Protein AF-0000000083605091 (afdb_homodimer)

Sequence (220 aa):
MLATNDVDSDIIQRFERIRNHKNIQGIILVNEEGNPVRSSLDTSTSLHYSRHANELKAISQDIVRDLNPDDELTVLRLRTEHNEIMMLPNKEQMVVCIQACEKNMETEELMLATNDVDSDIIQRFERIRNHKNIQGIILVNEEGNPVRSSLDTSTSLHYSRHANELKAISQDIVRDLNPDDELTVLRLRTEHNEIMMLPNKEQMVVCIQACEKNMETEEL

Structure (mmCIF, N/CA/C/O backbone):
data_AF-0000000083605091-model_v1
#
loop_
_entity.id
_entity.type
_entity.pdbx_description
1 polymer 'Robl_LC7 domain-containing protein'
#
loop_
_atom_site.group_PDB
_atom_site.id
_atom_site.type_symbol
_atom_site.label_atom_id
_atom_site.label_alt_id
_atom_site.label_comp_id
_atom_site.label_asym_id
_atom_site.label_entity_id
_atom_site.label_seq_id
_atom_site.pdbx_PDB_ins_code
_atom_site.Cartn_x
_atom_site.Cartn_y
_atom_site.Cartn_z
_atom_site.occupancy
_atom_site.B_iso_or_equiv
_atom_site.auth_seq_id
_atom_site.auth_comp_id
_atom_site.auth_asym_id
_atom_site.auth_atom_id
_atom_site.pdbx_PDB_model_num
ATOM 1 N N . MET A 1 1 ? -4.852 -37.875 -5.734 1 31.77 1 MET A N 1
ATOM 2 C CA . MET A 1 1 ? -4.391 -37.469 -7.059 1 31.77 1 MET A CA 1
ATOM 3 C C . MET A 1 1 ? -4.902 -36.062 -7.398 1 31.77 1 MET A C 1
ATOM 5 O O . MET A 1 1 ? -4.605 -35.531 -8.477 1 31.77 1 MET A O 1
ATOM 9 N N . LEU A 1 2 ? -6.102 -35.656 -6.852 1 37.81 2 LEU A N 1
ATOM 10 C CA . LEU A 1 2 ? -7.008 -34.531 -6.961 1 37.81 2 LEU A CA 1
ATOM 11 C C . LEU A 1 2 ? -6.332 -33.25 -6.488 1 37.81 2 LEU A C 1
ATOM 13 O O . LEU A 1 2 ? -6.926 -32.156 -6.547 1 37.81 2 LEU A O 1
ATOM 17 N N . ALA A 1 3 ? -5.602 -33.312 -5.418 1 42.41 3 ALA A N 1
ATOM 18 C CA . ALA A 1 3 ? -5.078 -32.125 -4.703 1 42.41 3 ALA A CA 1
ATOM 19 C C . ALA A 1 3 ? -4.406 -31.156 -5.668 1 42.41 3 ALA A C 1
ATOM 21 O O . ALA A 1 3 ? -3.574 -30.344 -5.258 1 42.41 3 ALA A O 1
ATOM 22 N N . THR A 1 4 ? -4.219 -31.438 -6.938 1 41.88 4 THR A N 1
ATOM 23 C CA . THR A 1 4 ? -3.572 -30.703 -8.016 1 41.88 4 THR A CA 1
ATOM 24 C C . THR A 1 4 ? -3.92 -29.219 -7.938 1 41.88 4 THR A C 1
ATOM 26 O O . THR A 1 4 ? -5.02 -28.844 -7.516 1 41.88 4 THR A O 1
ATOM 29 N N . ASN A 1 5 ? -2.934 -28.25 -7.949 1 45.66 5 ASN A N 1
ATOM 30 C CA . ASN A 1 5 ? -2.324 -26.938 -8.062 1 45.66 5 ASN A CA 1
ATOM 31 C C . ASN A 1 5 ? -3.057 -26.062 -9.086 1 45.66 5 ASN A C 1
ATOM 33 O O . ASN A 1 5 ? -2.527 -25.797 -10.164 1 45.66 5 ASN A O 1
ATOM 37 N N . ASP A 1 6 ? -4.027 -26.453 -9.688 1 51.88 6 ASP A N 1
ATOM 38 C CA . ASP A 1 6 ? -4.484 -25.766 -10.891 1 51.88 6 ASP A CA 1
ATOM 39 C C . ASP A 1 6 ? -4.832 -24.297 -10.578 1 51.88 6 ASP A C 1
ATOM 41 O O . ASP A 1 6 ? -5.781 -24.031 -9.844 1 51.88 6 ASP A O 1
ATOM 45 N N . VAL A 1 7 ? -3.77 -23.578 -10.312 1 63.06 7 VAL A N 1
ATOM 46 C CA . VAL A 1 7 ? -4.035 -22.141 -10.336 1 63.06 7 VAL A CA 1
ATOM 47 C C . VAL A 1 7 ? -5.082 -21.828 -11.406 1 63.06 7 VAL A C 1
ATOM 49 O O . VAL A 1 7 ? -5.012 -22.344 -12.523 1 63.06 7 VAL A O 1
ATOM 52 N N . ASP A 1 8 ? -6.262 -21.531 -10.906 1 68.31 8 ASP A N 1
ATOM 53 C CA . ASP A 1 8 ? -7.32 -21.141 -11.828 1 68.31 8 ASP A CA 1
ATOM 54 C C . ASP A 1 8 ? -6.746 -20.406 -13.031 1 68.31 8 ASP A C 1
ATOM 56 O O . ASP A 1 8 ? -5.828 -19.594 -12.891 1 68.31 8 ASP A O 1
ATOM 60 N N . SER A 1 9 ? -7.055 -20.969 -14.211 1 72.12 9 SER A N 1
ATOM 61 C CA . SER A 1 9 ? -6.633 -20.406 -15.484 1 72.12 9 SER A CA 1
ATOM 62 C C . SER A 1 9 ? -6.73 -18.891 -15.484 1 72.12 9 SER A C 1
ATOM 64 O O . SER A 1 9 ? -5.859 -18.203 -16.031 1 72.12 9 SER A O 1
ATOM 66 N N . ASP A 1 10 ? -7.789 -18.484 -14.852 1 75.56 10 ASP A N 1
ATOM 67 C CA . ASP A 1 10 ? -7.98 -17.031 -14.844 1 75.56 10 ASP A CA 1
ATOM 68 C C . ASP A 1 10 ? -6.871 -16.344 -14.055 1 75.56 10 ASP A C 1
ATOM 70 O O . ASP A 1 10 ? -6.398 -15.273 -14.453 1 75.56 10 ASP A O 1
ATOM 74 N N . ILE A 1 11 ? -6.473 -17.016 -13.094 1 75 11 ILE A N 1
ATOM 75 C CA . ILE A 1 11 ? -5.434 -16.438 -12.25 1 75 11 ILE A CA 1
ATOM 76 C C . ILE A 1 11 ? -4.098 -16.453 -12.984 1 75 11 ILE A C 1
ATOM 78 O O . ILE A 1 11 ? -3.334 -15.484 -12.93 1 75 11 ILE A O 1
ATOM 82 N N . ILE A 1 12 ? -3.938 -17.516 -13.68 1 74.75 12 ILE A N 1
ATOM 83 C CA . ILE A 1 12 ? -2.695 -17.656 -14.438 1 74.75 12 ILE A CA 1
ATOM 84 C C . ILE A 1 12 ? -2.635 -16.578 -15.523 1 74.75 12 ILE A C 1
ATOM 86 O O . ILE A 1 12 ? -1.582 -15.984 -15.758 1 74.75 12 ILE A O 1
ATOM 90 N N . GLN A 1 13 ? -3.76 -16.422 -16.109 1 77.44 13 GLN A N 1
ATOM 91 C CA . GLN A 1 13 ? -3.801 -15.406 -17.156 1 77.44 13 GLN A CA 1
ATOM 92 C C . GLN A 1 13 ? -3.463 -14.031 -16.594 1 77.44 13 GLN A C 1
ATOM 94 O O . GLN A 1 13 ? -2.686 -13.281 -17.188 1 77.44 13 GLN A O 1
ATOM 99 N N . ARG A 1 14 ? -4.066 -13.734 -15.406 1 76.69 14 ARG A N 1
ATOM 100 C CA . ARG A 1 14 ? -3.764 -12.453 -14.773 1 76.69 14 ARG A CA 1
ATOM 101 C C . ARG A 1 14 ? -2.293 -12.367 -14.383 1 76.69 14 ARG A C 1
ATOM 103 O O . ARG A 1 14 ? -1.628 -11.367 -14.664 1 76.69 14 ARG A O 1
ATOM 110 N N . PHE A 1 15 ? -1.897 -13.383 -13.992 1 80.5 15 PHE A N 1
ATOM 111 C CA . PHE A 1 15 ? -0.505 -13.5 -13.578 1 80.5 15 PHE A CA 1
ATOM 112 C C . PHE A 1 15 ? 0.433 -13.258 -14.758 1 80.5 15 PHE A C 1
ATOM 114 O O . PHE A 1 15 ? 1.382 -12.477 -14.648 1 80.5 15 PHE A O 1
ATOM 121 N N . GLU A 1 16 ? 0.077 -13.797 -15.82 1 79.69 16 GLU A N 1
ATOM 122 C CA . GLU A 1 16 ? 0.923 -13.672 -17 1 79.69 16 GLU A CA 1
ATOM 123 C C . GLU A 1 16 ? 0.869 -12.258 -17.578 1 79.69 16 GLU A C 1
ATOM 125 O O . GLU A 1 16 ? 1.871 -11.75 -18.078 1 79.69 16 GLU A O 1
ATOM 130 N N . ARG A 1 17 ? -0.284 -11.812 -17.469 1 80.94 17 ARG A N 1
ATOM 131 C CA . ARG A 1 17 ? -0.446 -10.453 -17.969 1 80.94 17 ARG A CA 1
ATOM 132 C C . ARG A 1 17 ? 0.414 -9.477 -17.172 1 80.94 17 ARG A C 1
ATOM 134 O O . ARG A 1 17 ? 1.101 -8.633 -17.75 1 80.94 17 ARG A O 1
ATOM 141 N N . ILE A 1 18 ? 0.407 -9.648 -15.922 1 81.19 18 ILE A N 1
ATOM 142 C CA . ILE A 1 18 ? 1.161 -8.75 -15.055 1 81.19 18 ILE A CA 1
ATOM 143 C C . ILE A 1 18 ? 2.658 -8.992 -15.234 1 81.19 18 ILE A C 1
ATOM 145 O O . ILE A 1 18 ? 3.443 -8.039 -15.297 1 81.19 18 ILE A O 1
ATOM 149 N N . ARG A 1 19 ? 2.918 -10.133 -15.305 1 82.06 19 ARG A N 1
ATOM 150 C CA . ARG A 1 19 ? 4.316 -10.531 -15.43 1 82.06 19 ARG A CA 1
ATOM 151 C C . ARG A 1 19 ? 4.957 -9.898 -16.656 1 82.06 19 ARG A C 1
ATOM 153 O O . ARG A 1 19 ? 6.152 -9.594 -16.656 1 82.06 19 ARG A O 1
ATOM 160 N N . ASN A 1 20 ? 4.219 -9.711 -17.672 1 82.25 20 ASN A N 1
ATOM 161 C CA . ASN A 1 20 ? 4.742 -9.227 -18.953 1 82.25 20 ASN A CA 1
ATOM 162 C C . ASN A 1 20 ? 4.859 -7.711 -18.969 1 82.25 20 ASN A C 1
ATOM 164 O O . ASN A 1 20 ? 5.383 -7.133 -19.922 1 82.25 20 ASN A O 1
ATOM 168 N N . HIS A 1 21 ? 4.5 -7.191 -17.859 1 78.94 21 HIS A N 1
ATOM 169 C CA . HIS A 1 21 ? 4.645 -5.742 -17.781 1 78.94 21 HIS A CA 1
ATOM 170 C C . HIS A 1 21 ? 6.113 -5.34 -17.656 1 78.94 21 HIS A C 1
ATOM 172 O O . HIS A 1 21 ? 6.891 -6.02 -16.969 1 78.94 21 HIS A O 1
ATOM 178 N N . LYS A 1 22 ? 6.562 -4.305 -18.375 1 78.38 22 LYS A N 1
ATOM 179 C CA . LYS A 1 22 ? 7.957 -3.9 -18.547 1 78.38 22 LYS A CA 1
ATOM 180 C C . LYS A 1 22 ? 8.617 -3.602 -17.203 1 78.38 22 LYS A C 1
ATOM 182 O O . LYS A 1 22 ? 9.82 -3.795 -17.047 1 78.38 22 LYS A O 1
ATOM 187 N N . ASN A 1 23 ? 7.914 -3.238 -16.203 1 83.62 23 ASN A N 1
ATOM 188 C CA . ASN A 1 23 ? 8.531 -2.793 -14.953 1 83.62 23 ASN A CA 1
ATOM 189 C C . ASN A 1 23 ? 8.516 -3.893 -13.898 1 83.62 23 ASN A C 1
ATOM 191 O O . ASN A 1 23 ? 8.914 -3.664 -12.75 1 83.62 23 ASN A O 1
ATOM 195 N N . ILE A 1 24 ? 8.219 -5.109 -14.336 1 89.81 24 ILE A N 1
ATOM 196 C CA . ILE A 1 24 ? 8.086 -6.184 -13.359 1 89.81 24 ILE A CA 1
ATOM 197 C C . ILE A 1 24 ? 9.43 -6.875 -13.156 1 89.81 24 ILE A C 1
ATOM 199 O O . ILE A 1 24 ? 10.047 -7.336 -14.117 1 89.81 24 ILE A O 1
ATOM 203 N N . GLN A 1 25 ? 9.898 -6.992 -11.969 1 92.31 25 GLN A N 1
ATOM 204 C CA . GLN A 1 25 ? 11.133 -7.668 -11.602 1 92.31 25 GLN A CA 1
ATOM 205 C C . GLN A 1 25 ? 10.859 -9.078 -11.094 1 92.31 25 GLN A C 1
ATOM 207 O O . GLN A 1 25 ? 11.742 -9.945 -11.133 1 92.31 25 GLN A O 1
ATOM 212 N N . GLY A 1 26 ? 9.727 -9.289 -10.57 1 93.88 26 GLY A N 1
ATOM 213 C CA . GLY A 1 26 ? 9.32 -10.578 -10.031 1 93.88 26 GLY A CA 1
ATOM 214 C C . GLY A 1 26 ? 7.836 -10.664 -9.727 1 93.88 26 GLY A C 1
ATOM 215 O O . GLY A 1 26 ? 7.191 -9.641 -9.469 1 93.88 26 GLY A O 1
ATOM 216 N N . ILE A 1 27 ? 7.391 -11.859 -9.805 1 94.88 27 ILE A N 1
ATOM 217 C CA . ILE A 1 27 ? 5.977 -12.07 -9.516 1 94.88 27 ILE A CA 1
ATOM 218 C C . ILE A 1 27 ? 5.785 -13.391 -8.781 1 94.88 27 ILE A C 1
ATOM 220 O O . ILE A 1 27 ? 6.453 -14.383 -9.094 1 94.88 27 ILE A O 1
ATOM 224 N N . ILE A 1 28 ? 4.863 -13.391 -7.824 1 95.19 28 ILE A N 1
ATOM 225 C CA . ILE A 1 28 ? 4.582 -14.57 -7.016 1 95.19 28 ILE A CA 1
ATOM 226 C C . ILE A 1 28 ? 3.072 -14.766 -6.891 1 95.19 28 ILE A C 1
ATOM 228 O O . ILE A 1 28 ? 2.342 -13.812 -6.605 1 95.19 28 ILE A O 1
ATOM 232 N N . LEU A 1 29 ? 2.68 -15.938 -7.176 1 93.88 29 LEU A N 1
ATOM 233 C CA . LEU A 1 29 ? 1.312 -16.328 -6.848 1 93.88 29 LEU A CA 1
ATOM 234 C C . LEU A 1 29 ? 1.258 -17.047 -5.508 1 93.88 29 LEU A C 1
ATOM 236 O O . LEU A 1 29 ? 1.897 -18.094 -5.328 1 93.88 29 LEU A O 1
ATOM 240 N N . VAL A 1 30 ? 0.463 -16.516 -4.645 1 93.75 30 VAL A N 1
ATOM 241 C CA . VAL A 1 30 ? 0.39 -17.047 -3.287 1 93.75 30 VAL A CA 1
ATOM 242 C C . VAL A 1 30 ? -1 -17.625 -3.035 1 93.75 30 VAL A C 1
ATOM 244 O O . VAL A 1 30 ? -2.012 -16.969 -3.311 1 93.75 30 VAL A O 1
ATOM 247 N N . ASN A 1 31 ? -1.031 -18.812 -2.477 1 91.5 31 ASN A N 1
ATOM 248 C CA . ASN A 1 31 ? -2.32 -19.438 -2.227 1 91.5 31 ASN A CA 1
ATOM 249 C C . ASN A 1 31 ? -2.938 -18.969 -0.916 1 91.5 31 ASN A C 1
ATOM 251 O O . ASN A 1 31 ? -2.381 -18.094 -0.246 1 91.5 31 ASN A O 1
ATOM 255 N N . GLU A 1 32 ? -4.082 -19.5 -0.604 1 88.38 32 GLU A N 1
ATOM 256 C CA . GLU A 1 32 ? -4.84 -19.062 0.563 1 88.38 32 GLU A CA 1
ATOM 257 C C . GLU A 1 32 ? -4.074 -19.328 1.854 1 88.38 32 GLU A C 1
ATOM 259 O O . GLU A 1 32 ? -4.234 -18.594 2.84 1 88.38 32 GLU A O 1
ATOM 264 N N . GLU A 1 33 ? -3.234 -20.281 1.833 1 89.94 33 GLU A N 1
ATOM 265 C CA . GLU A 1 33 ? -2.463 -20.656 3.018 1 89.94 33 GLU A CA 1
ATOM 266 C C . GLU A 1 33 ? -1.238 -19.75 3.174 1 89.94 33 GLU A C 1
ATOM 268 O O . GLU A 1 33 ? -0.566 -19.781 4.207 1 89.94 33 GLU A O 1
ATOM 273 N N . GLY A 1 34 ? -0.968 -18.969 2.184 1 89.94 34 GLY A N 1
ATOM 274 C CA . GLY A 1 34 ? 0.161 -18.062 2.262 1 89.94 34 GLY A CA 1
ATOM 275 C C . GLY A 1 34 ? 1.431 -18.625 1.655 1 89.94 34 GLY A C 1
ATOM 276 O O . GLY A 1 34 ? 2.518 -18.078 1.86 1 89.94 34 GLY A O 1
ATOM 277 N N . ASN A 1 35 ? 1.269 -19.656 0.88 1 93.94 35 ASN A N 1
ATOM 278 C CA . ASN A 1 35 ? 2.428 -20.281 0.26 1 93.94 35 ASN A CA 1
ATOM 279 C C . ASN A 1 35 ? 2.529 -19.938 -1.223 1 93.94 35 ASN A C 1
ATOM 281 O O . ASN A 1 35 ? 1.519 -19.891 -1.926 1 93.94 35 ASN A O 1
ATOM 285 N N . PRO A 1 36 ? 3.805 -19.719 -1.659 1 94.56 36 PRO A N 1
ATOM 286 C CA . PRO A 1 36 ? 3.957 -19.5 -3.1 1 94.56 36 PRO A CA 1
ATOM 287 C C . PRO A 1 36 ? 3.602 -20.734 -3.922 1 94.56 36 PRO A C 1
ATOM 289 O O . PRO A 1 36 ? 4.055 -21.844 -3.611 1 94.56 36 PRO A O 1
ATOM 292 N N . VAL A 1 37 ? 2.832 -20.562 -4.895 1 91.56 37 VAL A N 1
ATOM 293 C CA . VAL A 1 37 ? 2.422 -21.641 -5.785 1 91.56 37 VAL A CA 1
ATOM 294 C C . VAL A 1 37 ? 3.141 -21.5 -7.125 1 91.56 37 VAL A C 1
ATOM 296 O O . VAL A 1 37 ? 3.482 -22.516 -7.758 1 91.56 37 VAL A O 1
ATOM 299 N N . ARG A 1 38 ? 3.303 -20.328 -7.582 1 91.25 38 ARG A N 1
ATOM 300 C CA . ARG A 1 38 ? 4.023 -19.969 -8.797 1 91.25 38 ARG A CA 1
ATOM 301 C C . ARG A 1 38 ? 4.84 -18.703 -8.594 1 91.25 38 ARG A C 1
ATOM 303 O O . ARG A 1 38 ? 4.379 -17.75 -7.961 1 91.25 38 ARG A O 1
ATOM 310 N N . SER A 1 39 ? 6.066 -18.766 -9.117 1 92.94 39 SER A N 1
ATOM 311 C CA . SER A 1 39 ? 6.938 -17.609 -8.891 1 92.94 39 SER A CA 1
ATOM 312 C C . SER A 1 39 ? 8.008 -17.5 -9.969 1 92.94 39 SER A C 1
ATOM 314 O O . SER A 1 39 ? 8.461 -18.516 -10.5 1 92.94 39 SER A O 1
ATOM 316 N N . SER A 1 40 ? 8.32 -16.297 -10.344 1 93.25 40 SER A N 1
ATOM 317 C CA . SER A 1 40 ? 9.453 -16.062 -11.234 1 93.25 40 SER A CA 1
ATOM 318 C C . SER A 1 40 ? 10.75 -15.93 -10.445 1 93.25 40 SER A C 1
ATOM 320 O O . SER A 1 40 ? 11.82 -15.727 -11.031 1 93.25 40 SER A O 1
ATOM 322 N N . LEU A 1 41 ? 10.664 -15.977 -9.148 1 93.69 41 LEU A N 1
ATOM 323 C CA . LEU A 1 41 ? 11.812 -15.836 -8.266 1 93.69 41 LEU A CA 1
ATOM 324 C C . LEU A 1 41 ? 12.211 -17.172 -7.656 1 93.69 41 LEU A C 1
ATOM 326 O O . LEU A 1 41 ? 11.5 -18.172 -7.828 1 93.69 41 LEU A O 1
ATOM 330 N N . ASP A 1 42 ? 13.328 -17.203 -7.004 1 95.25 42 ASP A N 1
ATOM 331 C CA . ASP A 1 42 ? 13.75 -18.438 -6.348 1 95.25 42 ASP A CA 1
ATOM 332 C C . ASP A 1 42 ? 12.875 -18.734 -5.129 1 95.25 42 ASP A C 1
ATOM 334 O O . ASP A 1 42 ? 12.195 -17.844 -4.617 1 95.25 42 ASP A O 1
ATOM 338 N N . THR A 1 43 ? 13 -19.953 -4.656 1 95.12 43 THR A N 1
ATOM 339 C CA . THR A 1 43 ? 12.117 -20.453 -3.611 1 95.12 43 THR A CA 1
ATOM 340 C C . THR A 1 43 ? 12.289 -19.656 -2.324 1 95.12 43 THR A C 1
ATOM 342 O O . THR A 1 43 ? 11.305 -19.266 -1.694 1 95.12 43 THR A O 1
ATOM 345 N N . SER A 1 44 ? 13.5 -19.391 -1.938 1 95.38 44 SER A N 1
ATOM 346 C CA . SER A 1 44 ? 13.758 -18.688 -0.69 1 95.38 44 SER A CA 1
ATOM 347 C C . SER A 1 44 ? 13.203 -17.266 -0.735 1 95.38 44 SER A C 1
ATOM 349 O O . SER A 1 44 ? 12.531 -16.828 0.2 1 95.38 44 SER A O 1
ATOM 351 N N . THR A 1 45 ? 13.461 -16.578 -1.82 1 94.06 45 THR A N 1
ATOM 352 C CA . THR A 1 45 ? 12.977 -15.211 -2.004 1 94.06 45 THR A CA 1
ATOM 353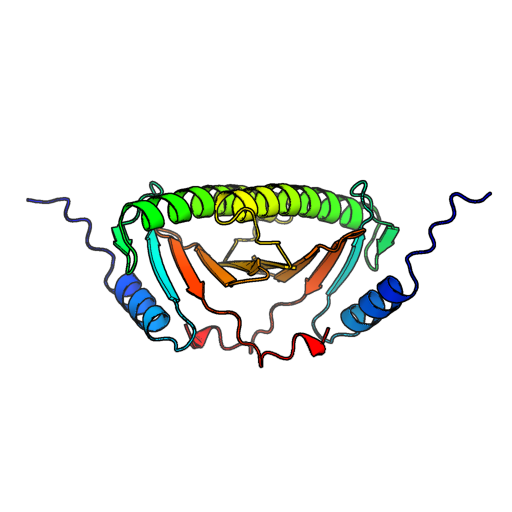 C C . THR A 1 45 ? 11.453 -15.18 -2.066 1 94.06 45 THR A C 1
ATOM 355 O O . THR A 1 45 ? 10.812 -14.312 -1.462 1 94.06 45 THR A O 1
ATOM 358 N N . SER A 1 46 ? 10.883 -16.156 -2.73 1 96.19 46 SER A N 1
ATOM 359 C CA . SER A 1 46 ? 9.43 -16.25 -2.846 1 96.19 46 SER A CA 1
ATOM 360 C C . SER A 1 46 ? 8.781 -16.453 -1.48 1 96.19 46 SER A C 1
ATOM 362 O O . SER A 1 46 ? 7.75 -15.844 -1.185 1 96.19 46 SER A O 1
ATOM 364 N N . LEU A 1 47 ? 9.414 -17.297 -0.704 1 95.38 47 LEU A N 1
ATOM 365 C CA . LEU A 1 47 ? 8.898 -17.562 0.632 1 95.38 47 LEU A CA 1
ATOM 366 C C . LEU A 1 47 ? 8.969 -16.312 1.509 1 95.38 47 LEU A C 1
ATOM 368 O O . LEU A 1 47 ? 8.039 -16.031 2.26 1 95.38 47 LEU A O 1
ATOM 372 N N . HIS A 1 48 ? 10.031 -15.617 1.379 1 94.38 48 HIS A N 1
ATOM 373 C CA . HIS A 1 48 ? 10.227 -14.406 2.162 1 94.38 48 HIS A CA 1
ATOM 374 C C . HIS A 1 48 ? 9.172 -13.352 1.815 1 94.38 48 HIS A C 1
ATOM 376 O O . HIS A 1 48 ? 8.508 -12.82 2.703 1 94.38 48 HIS A O 1
ATOM 382 N N . TYR A 1 49 ? 9.008 -13.094 0.58 1 95.12 49 TYR A N 1
ATOM 383 C CA . TYR A 1 49 ? 8.039 -12.094 0.144 1 95.12 49 TYR A CA 1
ATOM 384 C C . TYR A 1 49 ? 6.621 -12.531 0.485 1 95.12 49 TYR A C 1
ATOM 386 O O . TYR A 1 49 ? 5.801 -11.719 0.915 1 95.12 49 TYR A O 1
ATOM 394 N N . SER A 1 50 ? 6.324 -13.766 0.294 1 96.12 50 SER A N 1
ATOM 395 C CA . SER A 1 50 ? 4.973 -14.25 0.543 1 96.12 50 SER A CA 1
ATOM 396 C C . SER A 1 50 ? 4.598 -14.102 2.014 1 96.12 50 SER A C 1
ATOM 398 O O . SER A 1 50 ? 3.469 -13.719 2.338 1 96.12 50 SER A O 1
ATOM 400 N N . ARG A 1 51 ? 5.484 -14.398 2.842 1 94.81 51 ARG A N 1
ATOM 401 C CA . ARG A 1 51 ? 5.238 -14.281 4.273 1 94.81 51 ARG A CA 1
ATOM 402 C C . ARG A 1 51 ? 4.906 -12.844 4.66 1 94.81 51 ARG A C 1
ATOM 404 O O . ARG A 1 51 ? 3.916 -12.594 5.344 1 94.81 51 ARG A O 1
ATOM 411 N N . HIS A 1 52 ? 5.77 -11.984 4.219 1 94.56 52 HIS A N 1
ATOM 412 C CA . HIS A 1 52 ? 5.578 -10.578 4.531 1 94.56 52 HIS A CA 1
ATOM 413 C C . HIS A 1 52 ? 4.309 -10.031 3.887 1 94.56 52 HIS A C 1
ATOM 415 O O . HIS A 1 52 ? 3.58 -9.25 4.504 1 94.56 52 HIS A O 1
ATOM 421 N N . ALA A 1 53 ? 4.055 -10.445 2.668 1 95.06 53 ALA A N 1
ATOM 422 C CA . ALA A 1 53 ? 2.848 -10.023 1.966 1 95.06 53 ALA A CA 1
ATOM 423 C C . ALA A 1 53 ? 1.593 -10.492 2.695 1 95.06 53 ALA A C 1
ATOM 425 O O . ALA A 1 53 ? 0.61 -9.758 2.799 1 95.06 53 ALA A O 1
ATOM 426 N N . ASN A 1 54 ? 1.667 -11.688 3.129 1 94.06 54 ASN A N 1
ATOM 427 C CA . ASN A 1 54 ? 0.532 -12.242 3.865 1 94.06 54 ASN A CA 1
ATOM 428 C C . ASN A 1 54 ? 0.263 -11.453 5.145 1 94.06 54 ASN A C 1
ATOM 430 O O . ASN A 1 54 ? -0.893 -11.211 5.5 1 94.06 54 ASN A O 1
ATOM 434 N N . GLU A 1 55 ? 1.284 -11.172 5.828 1 94 55 GLU A N 1
ATOM 435 C CA . GLU A 1 55 ? 1.146 -10.375 7.043 1 94 55 GLU A CA 1
ATOM 436 C C . GLU A 1 55 ? 0.537 -9.008 6.738 1 94 55 GLU A C 1
ATOM 438 O O . GLU A 1 55 ? -0.409 -8.578 7.406 1 94 55 GLU A O 1
ATOM 443 N N . LEU A 1 56 ? 0.994 -8.328 5.758 1 94.31 56 LEU A N 1
ATOM 444 C CA . LEU A 1 56 ? 0.502 -7.012 5.371 1 94.31 56 LEU A CA 1
ATOM 445 C C . LEU A 1 56 ? -0.955 -7.082 4.93 1 94.31 56 LEU A C 1
ATOM 447 O O . LEU A 1 56 ? -1.758 -6.215 5.277 1 94.31 56 LEU A O 1
ATOM 451 N N . LYS A 1 57 ? -1.189 -8.062 4.152 1 94.56 57 LYS A N 1
ATOM 452 C CA . LYS A 1 57 ? -2.559 -8.258 3.686 1 94.56 57 LYS A CA 1
ATOM 453 C C . LYS A 1 57 ? -3.525 -8.391 4.859 1 94.56 57 LYS A C 1
ATOM 455 O O . LYS A 1 57 ? -4.578 -7.746 4.875 1 94.56 57 LYS A O 1
ATOM 460 N N . ALA A 1 58 ? -3.197 -9.242 5.816 1 93.88 58 ALA A N 1
ATOM 461 C CA . ALA A 1 58 ? -4.066 -9.492 6.965 1 93.88 58 ALA A CA 1
ATOM 462 C C . ALA A 1 58 ? -4.34 -8.203 7.73 1 93.88 58 ALA A C 1
ATOM 464 O O . ALA A 1 58 ? -5.492 -7.883 8.039 1 93.88 58 ALA A O 1
ATOM 465 N N . ILE A 1 59 ? -3.363 -7.484 7.996 1 94.75 59 ILE A N 1
ATOM 466 C CA . ILE A 1 59 ? -3.484 -6.254 8.773 1 94.75 59 ILE A CA 1
ATOM 467 C C . ILE A 1 59 ? -4.277 -5.219 7.98 1 94.75 59 ILE A C 1
ATOM 469 O O . ILE A 1 59 ? -5.156 -4.547 8.531 1 94.75 59 ILE A O 1
ATOM 473 N N . SER A 1 60 ? -3.959 -5.031 6.688 1 96.19 60 SER A N 1
ATOM 474 C CA . SER A 1 60 ? -4.656 -4.074 5.84 1 96.19 60 SER A CA 1
ATOM 475 C C . SER A 1 60 ? -6.145 -4.391 5.75 1 96.19 60 SER A C 1
ATOM 477 O O . SER A 1 60 ? -6.98 -3.486 5.809 1 96.19 60 SER A O 1
ATOM 479 N N . GLN A 1 61 ? -6.441 -5.645 5.637 1 94.06 61 GLN A N 1
ATOM 480 C CA . GLN A 1 61 ? -7.844 -6.055 5.586 1 94.06 61 GLN A CA 1
ATOM 481 C C . GLN A 1 61 ? -8.562 -5.723 6.891 1 94.06 61 GLN A C 1
ATOM 483 O O . GLN A 1 61 ? -9.703 -5.258 6.879 1 94.06 61 GLN A O 1
ATOM 488 N N . ASP A 1 62 ? -7.844 -6 7.984 1 95.06 62 ASP A N 1
ATOM 489 C CA . ASP A 1 62 ? -8.414 -5.664 9.281 1 95.06 62 ASP A CA 1
ATOM 490 C C . ASP A 1 62 ? -8.688 -4.168 9.398 1 95.06 62 ASP A C 1
ATOM 492 O O . ASP A 1 62 ? -9.75 -3.756 9.867 1 95.06 62 ASP A O 1
ATOM 496 N N . ILE A 1 63 ? -7.773 -3.383 8.969 1 94.25 63 ILE A N 1
ATOM 497 C CA . ILE A 1 63 ? -7.871 -1.93 9.055 1 94.25 63 ILE A CA 1
ATOM 498 C C . ILE A 1 63 ? -9.016 -1.438 8.172 1 94.25 63 ILE A C 1
ATOM 500 O O . ILE A 1 63 ? -9.828 -0.61 8.602 1 94.25 63 ILE A O 1
ATOM 504 N N . VAL A 1 64 ? -9.125 -1.924 6.945 1 94.62 64 VAL A N 1
ATOM 505 C CA . VAL A 1 64 ? -10.18 -1.526 6.012 1 94.62 64 VAL A CA 1
ATOM 506 C C . VAL A 1 64 ? -11.547 -1.859 6.602 1 94.62 64 VAL A C 1
ATOM 508 O O . VAL A 1 64 ? -12.477 -1.057 6.516 1 94.62 64 VAL A O 1
ATOM 511 N N . ARG A 1 65 ? -11.641 -2.992 7.266 1 94.12 65 ARG A N 1
ATOM 512 C CA . ARG A 1 65 ? -12.891 -3.416 7.875 1 94.12 65 ARG A CA 1
ATOM 513 C C . ARG A 1 65 ? -13.242 -2.543 9.078 1 94.12 65 ARG A C 1
ATOM 515 O O . ARG A 1 65 ? -14.422 -2.273 9.328 1 94.12 65 ARG A O 1
ATOM 522 N N . ASP A 1 66 ? -12.195 -2.203 9.781 1 93.88 66 ASP A N 1
ATOM 523 C CA . ASP A 1 66 ? -12.406 -1.324 10.93 1 93.88 66 ASP A CA 1
ATOM 524 C C . ASP A 1 66 ? -12.906 0.049 10.477 1 93.88 66 ASP A C 1
ATOM 526 O O . ASP A 1 66 ? -13.711 0.679 11.172 1 93.88 66 ASP A O 1
ATOM 530 N N . LEU A 1 67 ? -12.383 0.54 9.352 1 90.88 67 LEU A N 1
ATOM 531 C CA . LEU A 1 67 ? -12.773 1.844 8.828 1 90.88 67 LEU A CA 1
ATOM 532 C C . LEU A 1 67 ? -14.164 1.776 8.195 1 90.88 67 LEU A C 1
ATOM 534 O O . LEU A 1 67 ? -14.961 2.701 8.344 1 90.88 67 LEU A O 1
ATOM 538 N N . ASN A 1 68 ? -14.422 0.722 7.484 1 92.25 68 ASN A N 1
ATOM 539 C CA . ASN A 1 68 ? -15.703 0.465 6.84 1 92.25 68 ASN A CA 1
ATOM 540 C C . ASN A 1 68 ? -15.961 -1.03 6.676 1 92.25 68 ASN A C 1
ATOM 542 O O . ASN A 1 68 ? -15.375 -1.673 5.805 1 92.25 68 ASN A O 1
ATOM 546 N N . PRO A 1 69 ? -16.875 -1.559 7.5 1 93.19 69 PRO A N 1
ATOM 547 C CA . PRO A 1 69 ? -17.125 -3.004 7.512 1 93.19 69 PRO A CA 1
ATOM 548 C C . PRO A 1 69 ? -17.578 -3.533 6.156 1 93.19 69 PRO A C 1
ATOM 550 O O . PRO A 1 69 ? -17.453 -4.727 5.875 1 93.19 69 PRO A O 1
ATOM 553 N N . 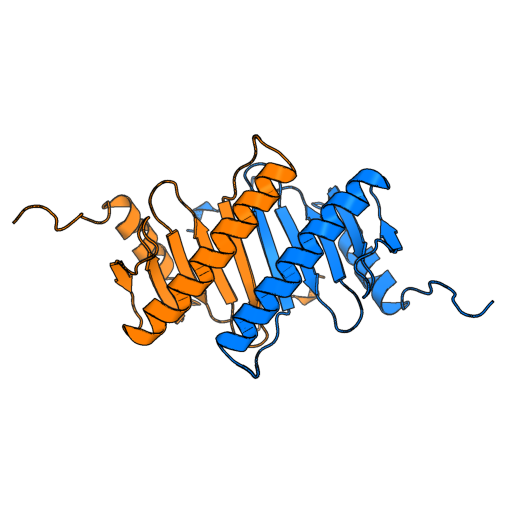ASP A 1 70 ? -18.078 -2.67 5.273 1 94.31 70 ASP A N 1
ATOM 554 C CA . ASP A 1 70 ? -18.578 -3.1 3.973 1 94.31 70 ASP A CA 1
ATOM 555 C C . ASP A 1 70 ? -17.516 -2.928 2.891 1 94.31 70 ASP A C 1
ATOM 557 O O . ASP A 1 70 ? -17.766 -3.166 1.711 1 94.31 70 ASP A O 1
ATOM 561 N N . ASP A 1 71 ? -16.438 -2.482 3.266 1 93.25 71 ASP A N 1
ATOM 562 C CA . ASP A 1 71 ? -15.367 -2.184 2.326 1 93.25 71 ASP A CA 1
ATOM 563 C C . ASP A 1 71 ? -14.383 -3.344 2.232 1 93.25 71 ASP A C 1
ATOM 565 O O . ASP A 1 71 ? -14.281 -4.152 3.156 1 93.25 71 ASP A O 1
ATOM 569 N N . GLU A 1 72 ? -13.742 -3.514 1.074 1 93.75 72 GLU A N 1
ATOM 570 C CA . GLU A 1 72 ? -12.773 -4.586 0.842 1 93.75 72 GLU A CA 1
ATOM 571 C C . GLU A 1 72 ? -11.477 -4.047 0.249 1 93.75 72 GLU A C 1
ATOM 573 O O . GLU A 1 72 ? -11.508 -3.17 -0.619 1 93.75 72 GLU A O 1
ATOM 578 N N . LEU A 1 73 ? -10.422 -4.645 0.718 1 94.5 73 LEU A N 1
ATOM 579 C CA . LEU A 1 73 ? -9.117 -4.309 0.169 1 94.5 73 LEU A CA 1
ATOM 580 C C . LEU A 1 73 ? -8.953 -4.867 -1.24 1 94.5 73 LEU A C 1
ATOM 582 O O . LEU A 1 73 ? -9.188 -6.055 -1.472 1 94.5 73 LEU A O 1
ATOM 586 N N . THR A 1 74 ? -8.547 -4.008 -2.271 1 93.62 74 THR A N 1
ATOM 587 C CA . THR A 1 74 ? -8.398 -4.465 -3.646 1 93.62 74 THR A CA 1
ATOM 588 C C . THR A 1 74 ? -6.926 -4.477 -4.055 1 93.62 74 THR A C 1
ATOM 590 O O . THR A 1 74 ? -6.477 -5.395 -4.746 1 93.62 74 THR A O 1
ATOM 593 N N . VAL A 1 75 ? -6.199 -3.516 -3.617 1 93.25 75 VAL A N 1
ATOM 594 C CA . VAL A 1 75 ? -4.789 -3.418 -3.971 1 93.25 75 VAL A CA 1
ATOM 595 C C . VAL A 1 75 ? -4.008 -2.799 -2.814 1 93.25 75 VAL A C 1
ATOM 597 O O . VAL A 1 75 ? -4.48 -1.858 -2.17 1 93.25 75 VAL A O 1
ATOM 600 N N . LEU A 1 76 ? -2.9 -3.4 -2.516 1 95.19 76 LEU A N 1
ATOM 601 C CA . LEU A 1 76 ? -1.927 -2.836 -1.588 1 95.19 76 LEU A CA 1
ATOM 602 C C . LEU A 1 76 ? -0.586 -2.611 -2.279 1 95.19 76 LEU A C 1
ATOM 604 O O . LEU A 1 76 ? -0.051 -3.52 -2.916 1 95.19 76 LEU A O 1
ATOM 608 N N . ARG A 1 77 ? -0.116 -1.348 -2.197 1 92.88 77 ARG A N 1
ATOM 609 C CA . ARG A 1 77 ? 1.125 -1.017 -2.889 1 92.88 77 ARG A CA 1
ATOM 610 C C . ARG A 1 77 ? 2.098 -0.3 -1.958 1 92.88 77 ARG A C 1
ATOM 612 O O . ARG A 1 77 ? 1.71 0.622 -1.237 1 92.88 77 ARG A O 1
ATOM 619 N N . LEU A 1 78 ? 3.311 -0.823 -1.941 1 95.25 78 LEU A N 1
ATOM 620 C CA . LEU A 1 78 ? 4.398 -0.207 -1.187 1 95.25 78 LEU A CA 1
ATOM 621 C C . LEU A 1 78 ? 5.527 0.223 -2.115 1 95.25 78 LEU A C 1
ATOM 623 O O . LEU A 1 78 ? 6.043 -0.586 -2.891 1 95.25 78 LEU A O 1
ATOM 627 N N . ARG A 1 79 ? 5.855 1.475 -2.047 1 93.62 79 ARG A N 1
ATOM 628 C CA . ARG A 1 79 ? 7.027 1.962 -2.766 1 93.62 79 ARG A CA 1
ATOM 629 C C . ARG A 1 79 ? 8.188 2.236 -1.81 1 93.62 79 ARG A C 1
ATOM 631 O O . ARG A 1 79 ? 7.988 2.826 -0.745 1 93.62 79 ARG A O 1
ATOM 638 N N . THR A 1 80 ? 9.281 1.689 -2.156 1 94.31 80 THR A N 1
ATOM 639 C CA . THR A 1 80 ? 10.5 1.925 -1.389 1 94.31 80 THR A CA 1
ATOM 640 C C . THR A 1 80 ? 11.516 2.711 -2.213 1 94.31 80 THR A C 1
ATOM 642 O O . THR A 1 80 ? 11.234 3.096 -3.35 1 94.31 80 THR A O 1
ATOM 645 N N . GLU A 1 81 ? 12.664 2.998 -1.666 1 92.31 81 GLU A N 1
ATOM 646 C CA . GLU A 1 81 ? 13.719 3.697 -2.391 1 92.31 81 GLU A CA 1
ATOM 647 C C . GLU A 1 81 ? 14.273 2.838 -3.523 1 92.31 81 GLU A C 1
ATOM 649 O O . GLU A 1 81 ? 14.836 3.359 -4.488 1 92.31 81 GLU A O 1
ATOM 654 N N . HIS A 1 82 ? 14 1.562 -3.49 1 92.06 82 HIS A N 1
ATOM 655 C CA . HIS A 1 82 ? 14.625 0.655 -4.449 1 92.06 82 HIS A CA 1
ATOM 656 C C . HIS A 1 82 ? 13.594 0.085 -5.418 1 92.06 82 HIS A C 1
ATOM 658 O O . HIS A 1 82 ? 13.82 0.049 -6.629 1 92.06 82 HIS A O 1
ATOM 664 N N . ASN A 1 83 ? 12.5 -0.334 -4.914 1 93.19 83 ASN A N 1
ATOM 665 C CA . ASN A 1 83 ? 11.484 -0.96 -5.75 1 93.19 83 ASN A CA 1
ATOM 666 C C . ASN A 1 83 ? 10.078 -0.69 -5.219 1 93.19 83 ASN A C 1
ATOM 668 O O . ASN A 1 83 ? 9.906 0.06 -4.254 1 93.19 83 ASN A O 1
ATOM 672 N N . GLU A 1 84 ? 9.188 -1.161 -5.996 1 93.88 84 GLU A N 1
ATOM 673 C CA . GLU A 1 84 ? 7.789 -1.144 -5.594 1 93.88 84 GLU A CA 1
ATOM 674 C C . GLU A 1 84 ? 7.234 -2.559 -5.465 1 93.88 84 GLU A C 1
ATOM 676 O O . GLU A 1 84 ? 7.504 -3.416 -6.305 1 93.88 84 GLU A O 1
ATOM 681 N N . ILE A 1 85 ? 6.48 -2.783 -4.461 1 95.31 85 ILE A N 1
ATOM 682 C CA . ILE A 1 85 ? 5.824 -4.066 -4.246 1 95.31 85 ILE A CA 1
ATOM 683 C C . ILE A 1 85 ? 4.309 -3.891 -4.312 1 95.31 85 ILE A C 1
ATOM 685 O O . ILE A 1 85 ? 3.748 -3.045 -3.611 1 95.31 85 ILE A O 1
ATOM 689 N N . MET A 1 86 ? 3.697 -4.641 -5.145 1 93.25 86 MET A N 1
ATOM 690 C CA . MET A 1 86 ? 2.248 -4.586 -5.312 1 93.25 86 MET A CA 1
ATOM 691 C C . MET A 1 86 ? 1.608 -5.926 -4.957 1 93.25 86 MET A C 1
ATOM 693 O O . MET A 1 86 ? 2.1 -6.98 -5.363 1 93.25 86 MET A O 1
ATOM 697 N N . MET A 1 87 ? 0.575 -5.809 -4.145 1 94.75 87 MET A N 1
ATOM 698 C CA . MET A 1 87 ? -0.183 -6.984 -3.736 1 94.75 87 MET A CA 1
ATOM 699 C C . MET A 1 87 ? -1.647 -6.859 -4.141 1 94.75 87 MET A C 1
ATOM 701 O O . MET A 1 87 ? -2.291 -5.848 -3.846 1 94.75 87 MET A O 1
ATOM 705 N N . LEU A 1 88 ? -2.082 -7.867 -4.754 1 92 88 LEU A N 1
ATOM 706 C CA . LEU A 1 88 ? -3.469 -7.918 -5.203 1 92 88 LEU A CA 1
ATOM 707 C C . LEU A 1 88 ? -4.207 -9.086 -4.562 1 92 88 LEU A C 1
ATOM 709 O O . LEU A 1 88 ? -4.23 -10.188 -5.121 1 92 88 LEU A O 1
ATOM 713 N N . PRO A 1 89 ? -4.762 -8.68 -3.387 1 89.69 89 PRO A N 1
ATOM 714 C CA . PRO A 1 89 ? -5.539 -9.734 -2.742 1 89.69 89 PRO A CA 1
ATOM 715 C C . PRO A 1 89 ? -6.82 -10.078 -3.506 1 89.69 89 PRO A C 1
ATOM 717 O O . PRO A 1 89 ? -7.488 -9.18 -4.027 1 89.69 89 PRO A O 1
ATOM 720 N N . ASN A 1 90 ? -7.031 -11.422 -3.746 1 79.62 90 ASN A N 1
ATOM 721 C CA . ASN A 1 90 ? -8.289 -11.875 -4.332 1 79.62 90 ASN A CA 1
ATOM 722 C C . ASN A 1 90 ? -8.977 -12.922 -3.455 1 79.62 90 ASN A C 1
ATOM 724 O O . ASN A 1 90 ? -8.461 -13.281 -2.396 1 79.62 90 ASN A O 1
ATOM 728 N N . LYS A 1 91 ? -10.141 -13.258 -3.725 1 74.44 91 LYS A N 1
ATOM 729 C CA . LYS A 1 91 ? -10.953 -14.156 -2.91 1 74.44 91 LYS A CA 1
ATOM 730 C C . LYS A 1 91 ? -10.219 -15.461 -2.627 1 74.44 91 LYS A C 1
ATOM 732 O O . LYS A 1 91 ? -10.312 -16 -1.522 1 74.44 91 LYS A O 1
ATOM 737 N N . GLU A 1 92 ? -9.281 -15.859 -3.473 1 75.69 92 GLU A N 1
ATOM 738 C CA . GLU A 1 92 ? -8.695 -17.188 -3.281 1 75.69 92 GLU A CA 1
ATOM 739 C C . GLU A 1 92 ? -7.168 -17.109 -3.262 1 75.69 92 GLU A C 1
ATOM 741 O O . 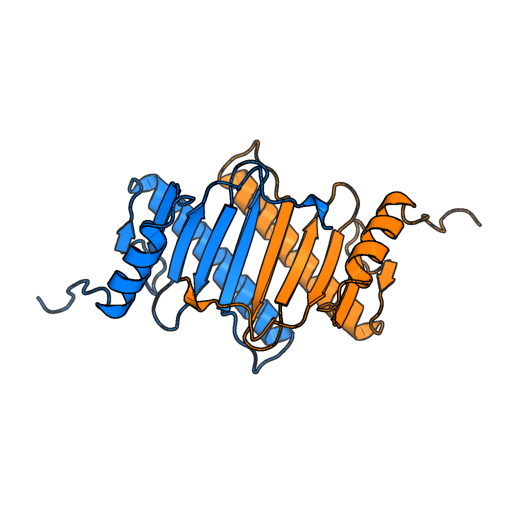GLU A 1 92 ? -6.508 -18 -2.725 1 75.69 92 GLU A O 1
ATOM 746 N N . GLN A 1 93 ? -6.746 -16.125 -3.793 1 86.25 93 GLN A N 1
ATOM 747 C CA . GLN A 1 93 ? -5.297 -16.047 -3.941 1 86.25 93 GLN A CA 1
ATOM 748 C C . GLN A 1 93 ? -4.832 -14.586 -3.971 1 86.25 93 GLN A C 1
ATOM 750 O O . GLN A 1 93 ? -5.648 -13.672 -4.109 1 86.25 93 GLN A O 1
ATOM 755 N N . MET A 1 94 ? -3.494 -14.531 -3.662 1 92.06 94 MET A N 1
ATOM 756 C CA . MET A 1 94 ? -2.871 -13.211 -3.715 1 92.06 94 MET A CA 1
ATOM 757 C C . MET A 1 94 ? -1.714 -13.195 -4.707 1 92.06 94 MET A C 1
ATOM 759 O O . MET A 1 94 ? -0.938 -14.148 -4.777 1 92.06 94 MET A O 1
ATOM 763 N N . VAL A 1 95 ? -1.702 -12.18 -5.516 1 92.12 95 VAL A N 1
ATOM 764 C CA . VAL A 1 95 ? -0.571 -11.969 -6.414 1 92.12 95 VAL A CA 1
ATOM 765 C C . VAL A 1 95 ? 0.352 -10.891 -5.848 1 92.12 95 VAL A C 1
ATOM 767 O O . VAL A 1 95 ? -0.107 -9.82 -5.445 1 92.12 95 VAL A O 1
ATOM 770 N N . VAL A 1 96 ? 1.616 -11.203 -5.789 1 95.69 96 VAL A N 1
ATOM 771 C CA . VAL A 1 96 ? 2.631 -10.258 -5.336 1 95.69 96 VAL A CA 1
ATOM 772 C C . VAL A 1 96 ? 3.557 -9.906 -6.5 1 95.69 96 VAL A C 1
ATOM 774 O O . VAL A 1 96 ? 4.168 -10.789 -7.105 1 95.69 96 VAL A O 1
ATOM 777 N N . CYS A 1 97 ? 3.645 -8.625 -6.719 1 94.88 97 CYS A N 1
ATOM 778 C CA . CYS A 1 97 ? 4.484 -8.148 -7.812 1 94.88 97 CYS A CA 1
ATOM 779 C C . CYS A 1 97 ? 5.57 -7.215 -7.301 1 94.88 97 CYS A C 1
ATOM 781 O O . CYS A 1 97 ? 5.285 -6.277 -6.555 1 94.88 97 CYS A O 1
ATOM 783 N N . ILE A 1 98 ? 6.723 -7.539 -7.668 1 95.31 98 ILE A N 1
ATOM 784 C CA . ILE A 1 98 ? 7.852 -6.648 -7.414 1 95.31 98 ILE A CA 1
ATOM 785 C C . ILE A 1 98 ? 8.227 -5.91 -8.703 1 95.31 98 ILE A C 1
ATOM 787 O O . ILE A 1 98 ? 8.539 -6.539 -9.711 1 95.31 98 ILE A O 1
ATOM 791 N N . GLN A 1 99 ? 8.062 -4.645 -8.648 1 92.94 99 GLN A N 1
ATOM 792 C CA . GLN A 1 99 ? 8.305 -3.854 -9.852 1 92.94 99 GLN A CA 1
ATOM 793 C C . GLN A 1 99 ? 9.359 -2.777 -9.602 1 92.94 99 GLN A C 1
ATOM 795 O O . GLN A 1 99 ? 9.43 -2.215 -8.508 1 92.94 99 GLN A O 1
ATOM 800 N N . ALA A 1 100 ? 10.141 -2.557 -10.617 1 89.69 100 ALA A N 1
ATOM 801 C CA . ALA A 1 100 ? 11.078 -1.442 -10.547 1 89.69 100 ALA A CA 1
ATOM 802 C C . ALA A 1 100 ? 10.352 -0.104 -10.523 1 89.69 100 ALA A C 1
ATOM 804 O O . ALA A 1 100 ? 9.289 0.043 -11.148 1 89.69 100 ALA A O 1
ATOM 805 N N . CYS A 1 101 ? 10.922 0.755 -9.656 1 82.12 101 CYS A N 1
ATOM 806 C CA . CYS A 1 101 ? 10.312 2.082 -9.633 1 82.12 101 CYS A CA 1
ATOM 807 C C . CYS A 1 101 ? 10.609 2.84 -10.922 1 82.12 101 CYS A C 1
ATOM 809 O O . CYS A 1 101 ? 11.719 2.77 -11.445 1 82.12 101 CYS A O 1
ATOM 811 N N . GLU A 1 102 ? 9.578 3.246 -11.602 1 64.94 102 GLU A N 1
ATOM 812 C CA . GLU A 1 102 ? 9.836 4.039 -12.797 1 64.94 102 GLU A CA 1
ATOM 813 C C . GLU A 1 102 ? 10.422 5.402 -12.445 1 64.94 102 GLU A C 1
ATOM 815 O O . GLU A 1 102 ? 9.961 6.062 -11.508 1 64.94 102 GLU A O 1
ATOM 820 N N . LYS A 1 103 ? 11.82 5.609 -12.719 1 59.03 103 LYS A N 1
ATOM 821 C CA . LYS A 1 103 ? 12.453 6.91 -12.539 1 59.03 103 LYS A CA 1
ATOM 822 C C . LYS A 1 103 ? 11.609 8.023 -13.141 1 59.03 103 LYS A C 1
ATOM 824 O O . LYS A 1 103 ? 11.633 9.164 -12.672 1 59.03 103 LYS A O 1
ATOM 829 N N . ASN A 1 104 ? 11.102 7.777 -14.219 1 51.41 104 ASN A N 1
ATOM 830 C CA . ASN A 1 104 ? 10.344 8.828 -14.883 1 51.41 104 ASN A CA 1
ATOM 831 C C . ASN A 1 104 ? 9.016 9.102 -14.18 1 51.41 104 ASN A C 1
ATOM 833 O O . ASN A 1 104 ? 8.18 9.844 -14.688 1 51.41 104 ASN A O 1
ATOM 837 N N . MET A 1 105 ? 8.703 8.25 -13.43 1 46.56 105 MET A N 1
ATOM 838 C CA . MET A 1 105 ? 7.441 8.562 -12.773 1 46.56 105 MET A CA 1
ATOM 839 C C . MET A 1 105 ? 7.547 9.852 -11.977 1 46.56 105 MET A C 1
ATOM 841 O O . MET A 1 105 ? 8.406 9.984 -11.102 1 46.56 105 MET A O 1
ATOM 845 N N . GLU A 1 106 ? 7.266 10.93 -12.445 1 39.41 106 GLU A N 1
ATOM 846 C CA . GLU A 1 106 ? 7.18 12.281 -11.914 1 39.41 106 GLU A CA 1
ATOM 847 C C . GLU A 1 106 ? 6.562 12.289 -10.516 1 39.41 106 GLU A C 1
ATOM 849 O O . GLU A 1 106 ? 5.363 12.055 -10.367 1 39.41 106 GLU A O 1
ATOM 854 N N . THR A 1 107 ? 6.824 11.461 -9.602 1 43.91 107 THR A N 1
ATOM 855 C CA . THR A 1 107 ? 6.52 11.781 -8.211 1 43.91 107 THR A CA 1
ATOM 856 C C . THR A 1 107 ? 6.48 13.289 -8 1 43.91 107 THR A C 1
ATOM 858 O O . THR A 1 107 ? 6.297 13.758 -6.875 1 43.91 107 THR A O 1
ATOM 861 N N . GLU A 1 108 ? 6.988 14.023 -8.867 1 43.28 108 GLU A N 1
ATOM 862 C CA . GLU A 1 108 ? 6.98 15.484 -8.891 1 43.28 108 GLU A CA 1
ATOM 863 C C . GLU A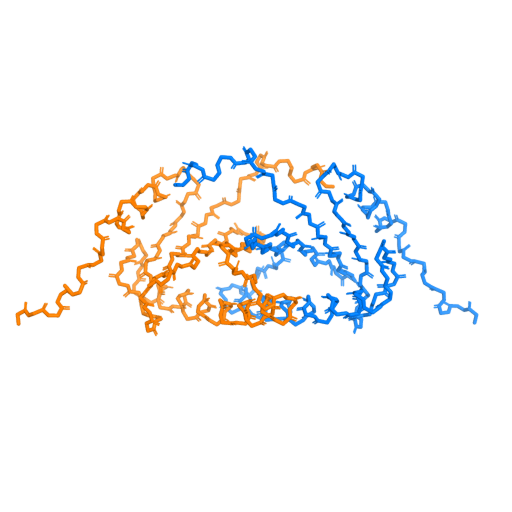 1 108 ? 5.57 16.031 -8.703 1 43.28 108 GLU A C 1
ATOM 865 O O . GLU A 1 108 ? 5.391 17.234 -8.492 1 43.28 108 GLU A O 1
ATOM 870 N N . GLU A 1 109 ? 4.648 15.227 -9.133 1 43.41 109 GLU A N 1
ATOM 871 C CA . GLU A 1 109 ? 3.389 15.953 -9.07 1 43.41 109 GLU A CA 1
ATOM 872 C C . GLU A 1 109 ? 2.881 16.062 -7.637 1 43.41 109 GLU A C 1
ATOM 874 O O . GLU A 1 109 ? 1.854 16.703 -7.379 1 43.41 109 GLU A O 1
ATOM 879 N N . LEU A 1 110 ? 3.445 15.266 -6.645 1 40.81 110 LEU A N 1
ATOM 880 C CA . LEU A 1 110 ? 3.055 15.719 -5.312 1 40.81 110 LEU A CA 1
ATOM 881 C C . LEU A 1 110 ? 3.971 16.828 -4.824 1 40.81 110 LEU A C 1
ATOM 883 O O . LEU A 1 110 ? 5.195 16.719 -4.922 1 40.81 110 LEU A O 1
ATOM 887 N N . MET B 1 1 ? 4.082 29.5 25.656 1 31.78 1 MET B N 1
ATOM 888 C CA . MET B 1 1 ? 3.99 30.266 24.406 1 31.78 1 MET B CA 1
ATOM 889 C C . MET B 1 1 ? 4.555 29.453 23.234 1 31.78 1 MET B C 1
ATOM 891 O O . MET B 1 1 ? 4.469 29.891 22.078 1 31.78 1 MET B O 1
ATOM 895 N N . LEU B 1 2 ? 5.664 28.562 23.531 1 36.47 2 LEU B N 1
ATOM 896 C CA . LEU B 1 2 ? 6.699 27.891 22.75 1 36.47 2 LEU B CA 1
ATOM 897 C C . LEU B 1 2 ? 6.078 26.938 21.734 1 36.47 2 LEU B C 1
ATOM 899 O O . LEU B 1 2 ? 6.5 26.891 20.578 1 36.47 2 LEU B O 1
ATOM 903 N N . ALA B 1 3 ? 5.418 25.781 22.234 1 41.69 3 ALA B N 1
ATOM 904 C CA . ALA B 1 3 ? 5.352 24.453 21.625 1 41.69 3 ALA B CA 1
ATOM 905 C C . ALA B 1 3 ? 4.488 24.453 20.375 1 41.69 3 ALA B C 1
ATOM 907 O O . ALA B 1 3 ? 3.934 23.422 19.984 1 41.69 3 ALA B O 1
ATOM 908 N N . THR B 1 4 ? 3.916 25.484 19.938 1 43.62 4 THR B N 1
ATOM 909 C CA . THR B 1 4 ? 3.133 25.562 18.719 1 43.62 4 THR B CA 1
ATOM 910 C C . THR B 1 4 ? 3.889 24.906 17.562 1 43.62 4 THR B C 1
ATOM 912 O O . THR B 1 4 ? 4.789 25.516 16.984 1 43.62 4 THR B O 1
ATOM 915 N N . ASN B 1 5 ? 4.668 23.812 17.734 1 48.5 5 ASN B N 1
ATOM 916 C CA . ASN B 1 5 ? 5.461 22.953 16.859 1 48.5 5 ASN B CA 1
ATOM 917 C C . ASN B 1 5 ? 5.012 23.078 15.406 1 48.5 5 ASN B C 1
ATOM 919 O O . ASN B 1 5 ? 3.893 22.688 15.062 1 48.5 5 ASN B O 1
ATOM 923 N N . ASP B 1 6 ? 5.289 24.203 14.812 1 53.22 6 ASP B N 1
ATOM 924 C CA . ASP B 1 6 ? 5.094 24.734 13.461 1 53.22 6 ASP B CA 1
ATOM 925 C C . ASP B 1 6 ? 5.359 23.656 12.406 1 53.22 6 ASP B C 1
ATOM 927 O O . ASP B 1 6 ? 6.441 23.062 12.375 1 53.22 6 ASP B O 1
ATOM 931 N N . VAL B 1 7 ? 4.309 22.938 12.141 1 63.47 7 VAL B N 1
ATOM 932 C CA . VAL B 1 7 ? 4.453 22.094 10.953 1 63.47 7 VAL B CA 1
ATOM 933 C C . VAL B 1 7 ? 5.348 22.797 9.938 1 63.47 7 VAL B C 1
ATOM 935 O O . VAL B 1 7 ? 5.188 24 9.68 1 63.47 7 VAL B O 1
ATOM 938 N N . ASP B 1 8 ? 6.516 22.266 9.805 1 67.94 8 ASP B N 1
ATOM 939 C CA . ASP B 1 8 ? 7.461 22.812 8.836 1 67.94 8 ASP B CA 1
ATOM 940 C C . ASP B 1 8 ? 6.75 23.266 7.566 1 67.94 8 ASP B C 1
ATOM 942 O O . ASP B 1 8 ? 5.82 22.609 7.102 1 67.94 8 ASP B O 1
ATOM 946 N N . SER B 1 9 ? 6.996 24.531 7.246 1 71.62 9 SER B N 1
ATOM 947 C CA . SER B 1 9 ? 6.449 25.172 6.051 1 71.62 9 SER B CA 1
ATOM 948 C C . SER B 1 9 ? 6.484 24.234 4.855 1 71.62 9 SER B C 1
ATOM 950 O O . SER B 1 9 ? 5.543 24.188 4.059 1 71.62 9 SER B O 1
ATOM 952 N N . ASP B 1 10 ? 7.551 23.5 4.832 1 75.19 10 ASP B N 1
ATOM 953 C CA . ASP B 1 10 ? 7.691 22.609 3.689 1 75.19 10 ASP B CA 1
ATOM 954 C C . ASP B 1 10 ? 6.617 21.516 3.711 1 75.19 10 ASP B C 1
ATOM 956 O O . ASP B 1 10 ? 6.07 21.156 2.666 1 75.19 10 ASP B O 1
ATOM 960 N N . ILE B 1 11 ? 6.316 21.156 4.863 1 74.94 11 ILE B N 1
ATOM 961 C CA . ILE B 1 11 ? 5.324 20.094 5 1 74.94 11 ILE B CA 1
ATOM 962 C C . ILE B 1 11 ? 3.936 20.641 4.668 1 74.94 11 ILE B C 1
ATOM 964 O O . ILE B 1 11 ? 3.145 19.969 3.998 1 74.94 11 ILE B O 1
ATOM 968 N N . ILE B 1 12 ? 3.76 21.859 5.082 1 74.69 12 ILE B N 1
ATOM 969 C CA . ILE B 1 12 ? 2.469 22.484 4.82 1 74.69 12 ILE B CA 1
ATOM 970 C C . ILE B 1 12 ? 2.281 22.672 3.316 1 74.69 12 ILE B C 1
ATOM 972 O O . ILE B 1 12 ? 1.189 22.438 2.787 1 74.69 12 ILE B O 1
ATOM 976 N N . GLN B 1 13 ? 3.357 23.062 2.736 1 77.06 13 GLN B N 1
ATOM 977 C CA . GLN B 1 13 ? 3.275 23.266 1.293 1 77.06 13 GLN B CA 1
ATOM 978 C C . GLN B 1 13 ? 2.922 21.953 0.582 1 77.06 13 GLN B C 1
ATOM 980 O O . GLN B 1 13 ? 2.062 21.938 -0.302 1 77.06 13 GLN B O 1
ATOM 985 N N . ARG B 1 14 ? 3.607 20.859 1.018 1 76.69 14 ARG B N 1
ATOM 986 C CA . ARG B 1 14 ? 3.303 19.562 0.42 1 76.69 14 ARG B CA 1
ATOM 987 C C . ARG B 1 14 ? 1.863 19.141 0.708 1 76.69 14 ARG B C 1
ATOM 989 O O . ARG B 1 14 ? 1.14 18.734 -0.196 1 76.69 14 ARG B O 1
ATOM 996 N N . PHE B 1 15 ? 1.538 19.453 1.783 1 80.25 15 PHE B N 1
ATOM 997 C CA . PHE B 1 15 ? 0.188 19.156 2.24 1 80.25 15 PHE B CA 1
ATOM 998 C C . PHE B 1 15 ? -0.849 19.891 1.403 1 80.25 15 PHE B C 1
ATOM 1000 O O . PHE B 1 15 ? -1.817 19.297 0.932 1 80.25 15 PHE B O 1
ATOM 1007 N N . GLU B 1 16 ? -0.559 21.078 1.148 1 79 16 GLU B N 1
ATOM 1008 C CA . GLU B 1 16 ? -1.5 21.906 0.394 1 79 16 GLU B CA 1
ATOM 1009 C C . GLU B 1 16 ? -1.548 21.484 -1.072 1 79 16 GLU B C 1
ATOM 1011 O O . GLU B 1 16 ? -2.605 21.531 -1.703 1 79 16 GLU B O 1
ATOM 1016 N N . ARG B 1 17 ? -0.407 21.156 -1.44 1 80.38 17 ARG B N 1
ATOM 1017 C CA . ARG B 1 17 ? -0.338 20.719 -2.83 1 80.38 17 ARG B CA 1
ATOM 1018 C C . ARG B 1 17 ? -1.175 19.469 -3.047 1 80.38 17 ARG B C 1
ATOM 1020 O O . ARG B 1 17 ? -1.938 19.375 -4.012 1 80.38 17 ARG B O 1
ATOM 1027 N N . ILE B 1 18 ? -1.079 18.594 -2.141 1 80.62 18 ILE B N 1
ATOM 1028 C CA . ILE B 1 18 ? -1.801 17.328 -2.25 1 80.62 18 ILE B CA 1
ATOM 1029 C C . ILE B 1 18 ? -3.295 17.562 -2.051 1 80.62 18 ILE B C 1
ATOM 1031 O O . ILE B 1 18 ? -4.125 17 -2.77 1 80.62 18 ILE B O 1
ATOM 1035 N N . ARG B 1 19 ? -3.506 18.312 -1.177 1 81.56 19 ARG B N 1
ATOM 1036 C CA . ARG B 1 19 ? -4.891 18.625 -0.828 1 81.56 19 ARG B CA 1
ATOM 1037 C C . ARG B 1 19 ? -5.652 19.172 -2.029 1 81.56 19 ARG B C 1
ATOM 1039 O O . ARG B 1 19 ? -6.855 18.938 -2.168 1 81.56 19 ARG B O 1
ATOM 1046 N N . ASN B 1 20 ? -4.996 19.875 -2.871 1 81.62 20 ASN B N 1
ATOM 1047 C CA . ASN B 1 20 ? -5.633 20.562 -3.992 1 81.62 20 ASN B CA 1
ATOM 1048 C C . ASN B 1 20 ? -5.816 19.625 -5.188 1 81.62 20 ASN B C 1
ATOM 1050 O O . ASN B 1 20 ? -6.434 20 -6.184 1 81.62 20 ASN B O 1
ATOM 1054 N N . HIS B 1 21 ? -5.414 18.438 -4.938 1 78.56 21 HIS B N 1
ATOM 1055 C CA . HIS B 1 21 ? -5.605 17.469 -6.016 1 78.56 21 HIS B CA 1
ATOM 1056 C C . HIS B 1 21 ? -7.066 17.062 -6.137 1 78.56 21 HIS B C 1
ATOM 1058 O O . HIS B 1 21 ? -7.762 16.906 -5.129 1 78.56 21 HIS B O 1
ATOM 1064 N N . LYS B 1 22 ? -7.605 16.984 -7.363 1 77.69 22 LYS B N 1
ATOM 1065 C CA . LYS B 1 22 ? -9.023 16.812 -7.68 1 77.69 22 LYS B CA 1
ATOM 1066 C C . LYS B 1 22 ? -9.578 15.539 -7.039 1 77.69 22 LYS B C 1
ATOM 1068 O O . LYS B 1 22 ? -10.758 15.477 -6.695 1 77.69 22 LYS B O 1
ATOM 1073 N N . ASN B 1 23 ? -8.805 14.555 -6.766 1 82.81 23 ASN B N 1
ATOM 1074 C CA . ASN B 1 23 ? -9.336 13.273 -6.305 1 82.81 23 ASN B CA 1
ATOM 1075 C C . ASN B 1 23 ? -9.188 13.125 -4.793 1 82.81 23 ASN B C 1
ATOM 1077 O O . ASN B 1 23 ? -9.508 12.07 -4.234 1 82.81 23 ASN B O 1
ATOM 1081 N N . ILE B 1 24 ? -8.891 14.234 -4.121 1 89.12 24 ILE B N 1
ATOM 1082 C CA . ILE B 1 24 ? -8.633 14.141 -2.689 1 89.12 24 ILE B CA 1
ATOM 1083 C C . ILE B 1 24 ? -9.938 14.352 -1.916 1 89.12 24 ILE B C 1
ATOM 1085 O O . ILE B 1 24 ? -10.609 15.375 -2.094 1 89.12 24 ILE B O 1
ATOM 1089 N N . GLN B 1 25 ? -10.297 13.477 -1.061 1 92.12 25 GLN B N 1
ATOM 1090 C CA . GLN B 1 25 ? -11.477 13.562 -0.204 1 92.12 25 GLN B CA 1
ATOM 1091 C C . GLN B 1 25 ? -11.109 14.039 1.195 1 92.12 25 GLN B C 1
ATOM 1093 O O . GLN B 1 25 ? -11.953 14.562 1.921 1 92.12 25 GLN B O 1
ATOM 1098 N N . GLY B 1 26 ? -9.922 13.805 1.595 1 93.69 26 GLY B N 1
ATOM 1099 C CA . GLY B 1 26 ? -9.43 14.195 2.904 1 93.69 26 GLY B CA 1
ATOM 1100 C C . GLY B 1 26 ? -7.922 14.07 3.035 1 93.69 26 GLY B C 1
ATOM 1101 O O . GLY B 1 26 ? -7.301 13.258 2.344 1 93.69 26 GLY B O 1
ATOM 1102 N N . ILE B 1 27 ? -7.438 14.898 3.896 1 94.69 27 ILE B N 1
ATOM 1103 C CA . ILE B 1 27 ? -5.996 14.859 4.125 1 94.69 27 ILE B CA 1
ATOM 1104 C C . ILE B 1 27 ? -5.699 15.109 5.602 1 94.69 27 ILE B C 1
ATOM 1106 O O . ILE B 1 27 ? -6.352 15.938 6.238 1 94.69 27 ILE B O 1
ATOM 1110 N N . ILE B 1 28 ? -4.711 14.383 6.121 1 95.12 28 ILE B N 1
ATOM 1111 C CA . ILE B 1 28 ? -4.32 14.484 7.523 1 95.12 28 ILE B CA 1
ATOM 1112 C C . ILE B 1 28 ? -2.799 14.57 7.633 1 95.12 28 ILE B C 1
ATOM 1114 O O . ILE B 1 28 ? -2.086 13.781 7.004 1 95.12 28 ILE B O 1
ATOM 1118 N N . LEU B 1 29 ? -2.385 15.539 8.352 1 93.69 29 LEU B N 1
ATOM 1119 C CA . LEU B 1 29 ? -0.981 15.578 8.75 1 93.69 29 LEU B CA 1
ATOM 1120 C C . LEU B 1 29 ? -0.79 14.977 10.133 1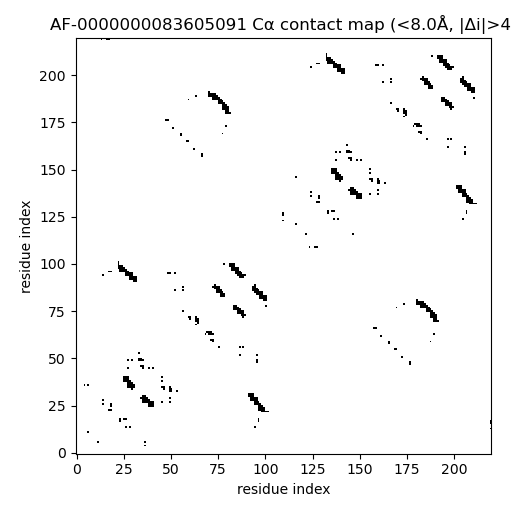 93.69 29 LEU B C 1
ATOM 1122 O O . LEU B 1 29 ? -1.377 15.453 11.109 1 93.69 29 LEU B O 1
ATOM 1126 N N . VAL B 1 30 ? 0.053 13.992 10.172 1 93.62 30 VAL B N 1
ATOM 1127 C CA . VAL B 1 30 ? 0.255 13.258 11.414 1 93.62 30 VAL B CA 1
ATOM 1128 C C . VAL B 1 30 ? 1.681 13.477 11.914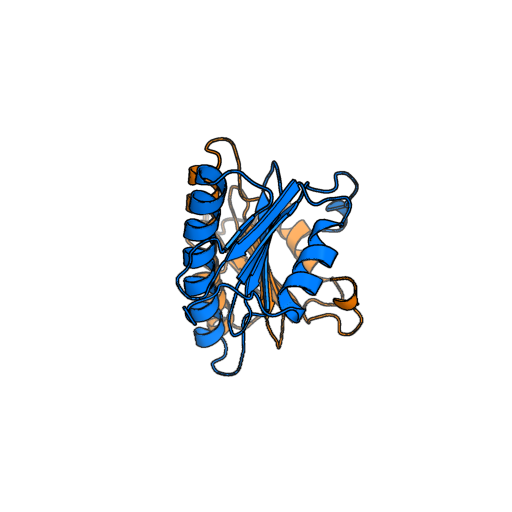 1 93.62 30 VAL B C 1
ATOM 1130 O O . VAL B 1 30 ? 2.643 13.344 11.156 1 93.62 30 VAL B O 1
ATOM 1133 N N . ASN B 1 31 ? 1.796 13.773 13.195 1 91.31 31 ASN B N 1
ATOM 1134 C CA . ASN B 1 31 ? 3.125 14.016 13.75 1 91.31 31 ASN B CA 1
ATOM 1135 C C . ASN B 1 31 ? 3.822 12.711 14.125 1 91.31 31 ASN B C 1
ATOM 1137 O O . ASN B 1 31 ? 3.285 11.625 13.898 1 91.31 31 ASN B O 1
ATOM 1141 N N . GLU B 1 32 ? 5 12.836 14.648 1 88.12 32 GLU B N 1
ATOM 1142 C CA . GLU B 1 32 ? 5.836 11.68 14.961 1 88.12 32 GLU B CA 1
ATOM 1143 C C . GLU B 1 32 ? 5.18 10.805 16.016 1 88.12 32 GLU B C 1
ATOM 1145 O O . GLU B 1 32 ? 5.387 9.586 16.047 1 88.12 32 GLU B O 1
ATOM 1150 N N . GLU B 1 33 ? 4.379 11.391 16.828 1 89.62 33 GLU B N 1
ATOM 1151 C CA . GLU B 1 33 ? 3.717 10.648 17.906 1 89.62 33 GLU B CA 1
ATOM 1152 C C . GLU B 1 33 ? 2.475 9.93 17.391 1 89.62 33 GLU B C 1
ATOM 1154 O O . GLU B 1 33 ? 1.889 9.109 18.094 1 89.62 33 GLU B O 1
ATOM 1159 N N . GLY B 1 34 ? 2.09 10.203 16.188 1 89.62 34 GLY B N 1
ATOM 1160 C CA . GLY B 1 34 ? 0.938 9.539 15.609 1 89.62 34 GLY B CA 1
ATOM 1161 C C . GLY B 1 34 ? -0.353 10.312 15.781 1 89.62 34 GLY B C 1
ATOM 1162 O O . GLY B 1 34 ? -1.441 9.773 15.562 1 89.62 34 GLY B O 1
ATOM 1163 N N . ASN B 1 35 ? -0.207 11.562 16.094 1 93.81 35 ASN B N 1
ATOM 1164 C CA . ASN B 1 35 ? -1.386 12.391 16.297 1 93.81 35 ASN B CA 1
ATOM 1165 C C . ASN B 1 35 ? -1.614 13.344 15.125 1 93.81 35 ASN B C 1
ATOM 1167 O O . ASN B 1 35 ? -0.663 13.906 14.578 1 93.81 35 ASN B O 1
ATOM 1171 N N . PRO B 1 36 ? -2.922 13.5 14.789 1 94.44 36 PRO B N 1
ATOM 1172 C CA . PRO B 1 36 ? -3.193 14.492 13.75 1 94.44 36 PRO B CA 1
ATOM 1173 C C . PRO B 1 36 ? -2.855 15.914 14.18 1 94.44 36 PRO B C 1
ATOM 1175 O O . PRO B 1 36 ? -3.25 16.344 15.273 1 94.44 36 PRO B O 1
ATOM 1178 N N . VAL B 1 37 ? -2.162 16.594 13.391 1 91.44 37 VAL B N 1
ATOM 1179 C CA . VAL B 1 37 ? -1.784 17.984 13.664 1 91.44 37 VAL B CA 1
ATOM 1180 C C . VAL B 1 37 ? -2.615 18.922 12.797 1 91.44 37 VAL B C 1
ATOM 1182 O O . VAL B 1 37 ? -2.957 20.031 13.219 1 91.44 37 VAL B O 1
ATOM 1185 N N . ARG B 1 38 ? -2.861 18.547 11.594 1 91.06 38 ARG B N 1
ATOM 1186 C CA . ARG B 1 38 ? -3.691 19.25 10.625 1 91.06 38 ARG B CA 1
ATOM 1187 C C . ARG B 1 38 ? -4.543 18.281 9.82 1 91.06 38 ARG B C 1
ATOM 1189 O O . ARG B 1 38 ? -4.07 17.203 9.43 1 91.06 38 ARG B O 1
ATOM 1196 N N . SER B 1 39 ? -5.812 18.672 9.648 1 92.75 39 SER B N 1
ATOM 1197 C CA . SER B 1 39 ? -6.707 17.75 8.953 1 92.75 39 SER B CA 1
ATOM 1198 C C . SER B 1 39 ? -7.859 18.5 8.289 1 92.75 39 SER B C 1
ATOM 1200 O O . SER B 1 39 ? -8.312 19.531 8.797 1 92.75 39 SER B O 1
ATOM 1202 N N . SER B 1 40 ? -8.242 18.047 7.129 1 93.06 40 SER B N 1
ATOM 1203 C CA . SER B 1 40 ? -9.453 18.562 6.492 1 93.06 40 SER B CA 1
ATOM 1204 C C . SER B 1 40 ? -10.688 17.812 6.965 1 93.06 40 SER B C 1
ATOM 1206 O O . SER B 1 40 ? -11.805 18.094 6.527 1 93.06 40 SER B O 1
ATOM 1208 N N . LEU B 1 41 ? -10.5 16.828 7.793 1 93.5 41 LEU B N 1
ATOM 1209 C CA . LEU B 1 41 ? -11.586 16 8.312 1 93.5 41 LEU B CA 1
ATOM 1210 C C . LEU B 1 41 ? -11.875 16.344 9.773 1 93.5 41 LEU B C 1
ATOM 1212 O O . LEU B 1 41 ? -11.148 17.109 10.391 1 93.5 41 LEU B O 1
ATOM 1216 N N . ASP B 1 42 ? -12.93 15.789 10.281 1 95.12 42 ASP B N 1
ATOM 1217 C CA . ASP B 1 42 ? -13.25 16.031 11.688 1 95.12 42 ASP B CA 1
ATOM 1218 C C . ASP B 1 42 ? -12.273 15.289 12.602 1 95.12 42 ASP B C 1
ATOM 1220 O O . ASP B 1 42 ? -11.586 14.367 12.164 1 95.12 42 ASP B O 1
ATOM 1224 N N . THR B 1 43 ? -12.305 15.656 13.859 1 95.06 43 THR B N 1
ATOM 1225 C CA . THR B 1 43 ? -11.328 15.18 14.828 1 95.06 43 THR B CA 1
ATOM 1226 C C . THR B 1 43 ? -11.422 13.672 15.008 1 95.06 43 THR B C 1
ATOM 1228 O O . THR B 1 43 ? -10.406 12.969 15.008 1 95.06 43 THR B O 1
ATOM 1231 N N . SER B 1 44 ? -12.617 13.164 15.148 1 95.31 44 SER B N 1
ATOM 1232 C CA . SER B 1 44 ? -12.805 11.734 15.383 1 95.31 44 SER B CA 1
ATOM 1233 C C . SER B 1 44 ? -12.312 10.914 14.195 1 95.31 44 SER B C 1
ATOM 1235 O O . SER B 1 44 ? -11.594 9.93 14.367 1 95.31 44 SER B O 1
ATOM 1237 N N . THR B 1 45 ? -12.672 11.336 12.984 1 93.88 45 THR B N 1
ATOM 1238 C CA . THR B 1 45 ? -12.258 10.648 11.766 1 93.88 45 THR B CA 1
ATOM 1239 C C . THR B 1 45 ? -10.742 10.742 11.586 1 93.88 45 THR B C 1
ATOM 1241 O O . THR B 1 45 ? -10.102 9.758 11.227 1 93.88 45 THR B O 1
ATOM 1244 N N . SER B 1 46 ? -10.203 11.891 11.898 1 96.12 46 SER B N 1
ATOM 1245 C CA . SER B 1 46 ? -8.766 12.094 11.789 1 96.12 46 SER B CA 1
ATOM 1246 C C . SER B 1 46 ? -8 11.172 12.734 1 96.12 46 SER B C 1
ATOM 1248 O O . SER B 1 46 ? -6.977 10.602 12.359 1 96.12 46 SER B O 1
ATOM 1250 N N . LEU B 1 47 ? -8.531 11.039 13.93 1 95.38 47 LEU B N 1
ATOM 1251 C CA . LEU B 1 47 ? -7.898 10.172 14.922 1 95.38 47 LEU B CA 1
ATOM 1252 C C . LEU B 1 47 ? -7.957 8.711 14.484 1 95.38 47 LEU B C 1
ATOM 1254 O O . LEU B 1 47 ? -6.98 7.977 14.648 1 95.38 47 LEU B O 1
ATOM 1258 N N . HIS B 1 48 ? -9.039 8.352 13.938 1 94.25 48 HIS B N 1
ATOM 1259 C CA . HIS B 1 48 ? -9.219 6.98 13.484 1 94.25 48 HIS B CA 1
ATOM 1260 C C . HIS B 1 48 ? -8.242 6.641 12.359 1 94.25 48 HIS B C 1
ATOM 1262 O O . HIS B 1 48 ? -7.531 5.637 12.43 1 94.25 48 HIS B O 1
ATOM 1268 N N . TYR B 1 49 ? -8.188 7.453 11.383 1 95 49 TYR B N 1
ATOM 1269 C CA . TYR B 1 49 ? -7.297 7.215 10.258 1 95 49 TYR B CA 1
ATOM 1270 C C . TYR B 1 49 ? -5.84 7.27 10.695 1 95 49 TYR B C 1
ATOM 1272 O O . TYR B 1 49 ? -5.02 6.457 10.258 1 95 49 TYR B O 1
ATOM 1280 N N . SER B 1 50 ? -5.516 8.195 11.523 1 96 50 SER B N 1
ATOM 1281 C CA . SER B 1 50 ? -4.129 8.352 11.945 1 96 50 SER B CA 1
ATOM 1282 C C . SER B 1 50 ? -3.641 7.121 12.711 1 96 50 SER B C 1
ATOM 1284 O O . SER B 1 50 ? -2.508 6.676 12.523 1 96 50 SER B O 1
ATOM 1286 N N . ARG B 1 51 ? -4.445 6.617 13.531 1 94.81 51 ARG B N 1
ATOM 1287 C CA . ARG B 1 51 ? -4.09 5.434 14.305 1 94.81 51 ARG B CA 1
ATOM 1288 C C . ARG B 1 51 ? -3.791 4.25 13.383 1 94.81 51 ARG B C 1
ATOM 1290 O O . ARG B 1 51 ? -2.76 3.592 13.531 1 94.81 51 ARG B O 1
ATOM 1297 N N . HIS B 1 52 ? -4.707 4.039 12.5 1 94.44 52 HIS B N 1
ATOM 1298 C CA . HIS B 1 52 ? -4.551 2.928 11.562 1 94.44 52 HIS B CA 1
ATOM 1299 C C . HIS B 1 52 ? -3.352 3.145 10.648 1 94.44 52 HIS B C 1
ATOM 1301 O O . HIS B 1 52 ? -2.607 2.205 10.359 1 94.44 52 HIS B O 1
ATOM 1307 N N . ALA B 1 53 ? -3.193 4.363 10.203 1 94.94 53 ALA B N 1
ATOM 1308 C CA . ALA B 1 53 ? -2.062 4.695 9.336 1 94.94 53 ALA B CA 1
ATOM 1309 C C . ALA B 1 53 ? -0.737 4.465 10.062 1 94.94 53 ALA B C 1
ATOM 1311 O O . ALA B 1 53 ? 0.221 3.963 9.469 1 94.94 53 ALA B O 1
ATOM 1312 N N . ASN B 1 54 ? -0.728 4.863 11.281 1 93.94 54 ASN B N 1
ATOM 1313 C CA . ASN B 1 54 ? 0.482 4.668 12.07 1 93.94 54 ASN B CA 1
ATOM 1314 C C . ASN B 1 54 ? 0.82 3.188 12.227 1 93.94 54 ASN B C 1
ATOM 1316 O O . ASN B 1 54 ? 1.99 2.805 12.164 1 93.94 54 ASN B O 1
ATOM 1320 N N . GLU B 1 55 ? -0.137 2.434 12.508 1 93.94 55 GLU B N 1
ATOM 1321 C CA . GLU B 1 55 ? 0.066 0.992 12.617 1 93.94 55 GLU B CA 1
ATOM 1322 C C . GLU B 1 55 ? 0.595 0.406 11.312 1 93.94 55 GLU B C 1
ATOM 1324 O O . GLU B 1 55 ? 1.572 -0.345 11.312 1 93.94 55 GLU B O 1
ATOM 1329 N N . LEU B 1 56 ? 0.036 0.735 10.211 1 94.31 56 LEU B N 1
ATOM 1330 C CA . LEU B 1 56 ? 0.445 0.239 8.898 1 94.31 56 LEU B CA 1
ATOM 1331 C C . LEU B 1 56 ? 1.864 0.688 8.57 1 94.31 56 LEU B C 1
ATOM 1333 O O . LEU B 1 56 ? 2.66 -0.094 8.039 1 94.31 56 LEU B O 1
ATOM 1337 N N . LYS B 1 57 ? 2.07 1.913 8.828 1 94.5 57 LYS B N 1
ATOM 1338 C CA . LYS B 1 57 ? 3.404 2.455 8.586 1 94.5 57 LYS B CA 1
ATOM 1339 C C . LYS B 1 57 ? 4.465 1.653 9.336 1 94.5 57 LYS B C 1
ATOM 1341 O O . LYS B 1 57 ? 5.492 1.283 8.766 1 94.5 57 LYS B O 1
ATOM 1346 N N . ALA B 1 58 ? 4.25 1.426 10.625 1 93.81 58 ALA B N 1
ATOM 1347 C CA . ALA B 1 58 ? 5.219 0.714 11.461 1 93.81 58 ALA B CA 1
ATOM 1348 C C . ALA B 1 58 ? 5.504 -0.677 10.898 1 93.81 58 ALA B C 1
ATOM 1350 O O . ALA B 1 58 ? 6.664 -1.064 10.75 1 93.81 58 ALA B O 1
ATOM 1351 N N . ILE B 1 59 ? 4.527 -1.376 10.578 1 94.75 59 ILE B N 1
ATOM 1352 C CA . ILE B 1 59 ? 4.668 -2.74 10.086 1 94.75 59 ILE B CA 1
ATOM 1353 C C . ILE B 1 59 ? 5.355 -2.729 8.727 1 94.75 59 ILE B C 1
ATOM 1355 O O . ILE B 1 59 ? 6.246 -3.543 8.461 1 94.75 59 ILE B O 1
ATOM 1359 N N . SER B 1 60 ? 4.91 -1.849 7.805 1 96.25 60 SER B N 1
ATOM 1360 C CA . SER B 1 60 ? 5.504 -1.749 6.473 1 96.25 60 SER B CA 1
ATOM 1361 C C . SER B 1 60 ? 6.992 -1.428 6.551 1 96.25 60 SER B C 1
ATOM 1363 O O . SER B 1 60 ? 7.797 -1.999 5.812 1 96.25 60 SER B O 1
ATOM 1365 N N . GLN B 1 61 ? 7.332 -0.54 7.445 1 94.06 61 GLN B N 1
ATOM 1366 C CA . GLN B 1 61 ? 8.734 -0.192 7.625 1 94.06 61 GLN B CA 1
ATOM 1367 C C . GLN B 1 61 ? 9.539 -1.393 8.109 1 94.06 61 GLN B C 1
ATOM 1369 O O . GLN B 1 61 ? 10.656 -1.626 7.652 1 94.06 61 GLN B O 1
ATOM 1374 N N . ASP B 1 62 ? 8.93 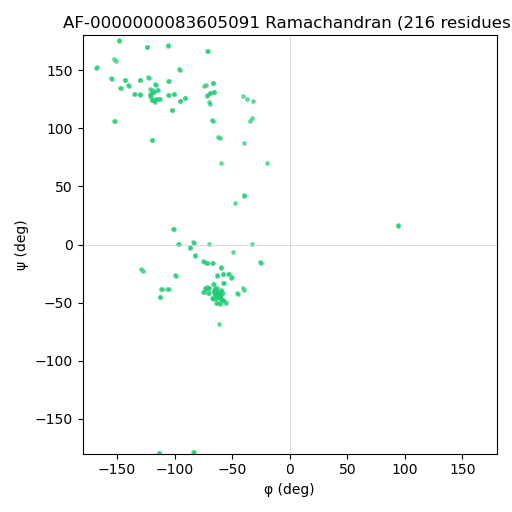-2.111 9.062 1 95.25 62 ASP B N 1
ATOM 1375 C CA . ASP B 1 62 ? 9.586 -3.316 9.555 1 95.25 62 ASP B CA 1
ATOM 1376 C C . ASP B 1 62 ? 9.805 -4.324 8.43 1 95.25 62 ASP B C 1
ATOM 1378 O O . ASP B 1 62 ? 10.891 -4.902 8.312 1 95.25 62 ASP B O 1
ATOM 1382 N N . ILE B 1 63 ? 8.844 -4.504 7.617 1 94.31 63 ILE B N 1
ATOM 1383 C CA . ILE B 1 63 ? 8.898 -5.469 6.523 1 94.31 63 ILE B CA 1
ATOM 1384 C C . ILE B 1 63 ? 9.945 -5.035 5.504 1 94.31 63 ILE B C 1
ATOM 1386 O O . ILE B 1 63 ? 10.758 -5.848 5.055 1 94.31 63 ILE B O 1
ATOM 1390 N N . VAL B 1 64 ? 9.961 -3.781 5.125 1 94.75 64 VAL B N 1
ATOM 1391 C CA . VAL B 1 64 ? 10.922 -3.254 4.156 1 94.75 64 VAL B CA 1
ATOM 1392 C C . VAL B 1 64 ? 12.344 -3.459 4.672 1 94.75 64 VAL B C 1
ATOM 1394 O O . VAL B 1 64 ? 13.234 -3.852 3.916 1 94.75 64 VAL B O 1
ATOM 1397 N N . ARG B 1 65 ? 12.539 -3.258 5.965 1 94.19 65 ARG B N 1
ATOM 1398 C CA . ARG B 1 65 ? 13.859 -3.422 6.57 1 94.19 65 ARG B CA 1
ATOM 1399 C C . ARG B 1 65 ? 14.266 -4.891 6.602 1 94.19 65 ARG B C 1
ATOM 1401 O O . ARG B 1 65 ? 15.445 -5.215 6.457 1 94.19 65 ARG B O 1
ATOM 1408 N N . ASP B 1 66 ? 13.258 -5.699 6.848 1 93.94 66 ASP B N 1
ATOM 1409 C CA . ASP B 1 66 ? 13.531 -7.137 6.848 1 93.94 66 ASP B CA 1
ATOM 1410 C C . ASP B 1 66 ? 13.938 -7.617 5.457 1 93.94 66 ASP B C 1
ATOM 1412 O O . ASP B 1 66 ? 14.773 -8.516 5.328 1 93.94 66 ASP B O 1
ATOM 1416 N N . LEU B 1 67 ? 13.32 -7.062 4.414 1 91.12 67 LEU B N 1
ATOM 1417 C CA . LEU B 1 67 ? 13.625 -7.445 3.041 1 91.12 67 LEU B CA 1
ATOM 1418 C C . LEU B 1 67 ? 14.953 -6.852 2.596 1 91.12 67 LEU B C 1
ATOM 1420 O O . LEU B 1 67 ? 15.734 -7.508 1.896 1 91.12 67 LEU B O 1
ATOM 1424 N N . ASN B 1 68 ? 15.188 -5.613 2.963 1 92.44 68 ASN B N 1
ATOM 1425 C CA . ASN B 1 68 ? 16.422 -4.898 2.67 1 92.44 68 ASN B CA 1
ATOM 1426 C C . ASN B 1 68 ? 16.719 -3.834 3.723 1 92.44 68 ASN B C 1
ATOM 1428 O O . ASN B 1 68 ? 16.094 -2.773 3.732 1 92.44 68 ASN B O 1
ATOM 1432 N N . PRO B 1 69 ? 17.703 -4.125 4.566 1 93.25 69 PRO B N 1
ATOM 1433 C CA . PRO B 1 69 ? 18 -3.23 5.688 1 93.25 69 PRO B CA 1
ATOM 1434 C C . PRO B 1 69 ? 18.375 -1.821 5.234 1 93.25 69 PRO B C 1
ATOM 1436 O O . PRO B 1 69 ? 18.25 -0.867 6.008 1 93.25 69 PRO B O 1
ATOM 1439 N N . ASP B 1 70 ? 18.766 -1.635 3.996 1 94.38 70 ASP B N 1
ATOM 1440 C CA . ASP B 1 70 ? 19.172 -0.325 3.498 1 94.38 70 ASP B CA 1
ATOM 1441 C C . ASP B 1 70 ? 18.031 0.374 2.779 1 94.38 70 ASP B C 1
ATOM 1443 O O . ASP B 1 70 ? 18.203 1.459 2.221 1 94.38 70 ASP B O 1
ATOM 1447 N N . ASP B 1 71 ? 16.984 -0.243 2.734 1 93.31 71 ASP B N 1
ATOM 1448 C CA . ASP B 1 71 ? 15.82 0.266 2.002 1 93.31 71 ASP B CA 1
ATOM 1449 C C . ASP B 1 71 ? 14.875 1.022 2.93 1 93.31 71 ASP B C 1
ATOM 1451 O O . ASP B 1 71 ? 14.883 0.806 4.145 1 93.31 71 ASP B O 1
ATOM 1455 N N . GLU B 1 72 ? 14.148 2.014 2.395 1 93.75 72 GLU B N 1
ATOM 1456 C CA . GLU B 1 72 ? 13.211 2.828 3.164 1 93.75 72 GLU B CA 1
ATOM 1457 C C . GLU B 1 72 ? 11.852 2.904 2.477 1 93.75 72 GLU B C 1
ATOM 1459 O O . GLU B 1 72 ? 11.773 3.041 1.254 1 93.75 72 GLU B O 1
ATOM 1464 N N . LEU B 1 73 ? 10.859 2.863 3.326 1 94.56 73 LEU B N 1
ATOM 1465 C CA . LEU B 1 73 ? 9.5 3.029 2.826 1 94.56 73 LEU B CA 1
ATOM 1466 C C . LEU B 1 73 ? 9.25 4.473 2.404 1 94.56 73 LEU B C 1
ATOM 1468 O O . LEU B 1 73 ? 9.5 5.402 3.174 1 94.56 73 LEU B O 1
ATOM 1472 N N . THR B 1 74 ? 8.727 4.727 1.131 1 93.62 74 THR B N 1
ATOM 1473 C CA . THR B 1 74 ? 8.492 6.086 0.652 1 93.62 74 THR B CA 1
ATOM 1474 C C . THR B 1 74 ? 6.996 6.355 0.519 1 93.62 74 THR B C 1
ATOM 1476 O O . THR B 1 74 ? 6.527 7.449 0.841 1 93.62 74 THR B O 1
ATOM 1479 N N . VAL B 1 75 ? 6.277 5.391 0.086 1 93.25 75 VAL B N 1
ATOM 1480 C CA . VAL B 1 75 ? 4.836 5.551 -0.097 1 93.25 75 VAL B CA 1
ATOM 1481 C C . VAL B 1 75 ? 4.129 4.23 0.195 1 93.25 75 VAL B C 1
ATOM 1483 O O . VAL B 1 75 ? 4.621 3.16 -0.171 1 93.25 75 VAL B O 1
ATOM 1486 N N . LEU B 1 76 ? 3.068 4.336 0.936 1 95.19 76 LEU B N 1
ATOM 1487 C CA . LEU B 1 76 ? 2.15 3.223 1.147 1 95.19 76 LEU B CA 1
ATOM 1488 C C . LEU B 1 76 ? 0.751 3.568 0.651 1 95.19 76 LEU B C 1
ATOM 1490 O O . LEU B 1 76 ? 0.201 4.613 1.009 1 95.19 76 LEU B O 1
ATOM 1494 N N . ARG B 1 77 ? 0.231 2.703 -0.255 1 92.75 77 ARG B N 1
ATOM 1495 C CA . ARG B 1 77 ? -1.071 2.996 -0.846 1 92.75 77 ARG B CA 1
ATOM 1496 C C . ARG B 1 77 ? -1.995 1.785 -0.758 1 92.75 77 ARG B C 1
ATOM 1498 O O . ARG B 1 77 ? -1.591 0.665 -1.075 1 92.75 77 ARG B O 1
ATOM 1505 N N . LEU B 1 78 ? -3.182 2.047 -0.236 1 95.25 78 LEU B N 1
ATOM 1506 C CA . LEU B 1 78 ? -4.23 1.035 -0.163 1 95.25 78 LEU B CA 1
ATOM 1507 C C . LEU B 1 78 ? -5.441 1.448 -0.99 1 95.25 78 LEU B C 1
ATOM 1509 O O . LEU B 1 78 ? -5.996 2.533 -0.791 1 95.25 78 LEU B O 1
ATOM 1513 N N . ARG B 1 79 ? -5.797 0.612 -1.908 1 93.56 79 ARG B N 1
ATOM 1514 C CA . ARG B 1 79 ? -7.039 0.827 -2.645 1 93.56 79 ARG B CA 1
ATOM 1515 C C . ARG B 1 79 ? -8.125 -0.139 -2.18 1 93.56 79 ARG B C 1
ATOM 1517 O O . ARG B 1 79 ? -7.867 -1.332 -2.006 1 93.56 79 ARG B O 1
ATOM 1524 N N . THR B 1 80 ? -9.219 0.429 -1.879 1 94.19 80 THR B N 1
ATOM 1525 C CA . THR B 1 80 ? -10.383 -0.365 -1.495 1 94.19 80 THR B CA 1
ATOM 1526 C C . THR B 1 80 ? -11.484 -0.244 -2.541 1 94.19 80 THR B C 1
ATOM 1528 O O . THR B 1 80 ? -11.312 0.419 -3.564 1 94.19 80 THR B O 1
ATOM 1531 N N . GLU B 1 81 ? -12.609 -0.893 -2.338 1 92.25 81 GLU B N 1
ATOM 1532 C CA . GLU B 1 81 ? -13.742 -0.798 -3.248 1 92.25 81 GLU B CA 1
ATOM 1533 C C . GLU B 1 81 ? -14.352 0.602 -3.227 1 92.25 81 GLU B C 1
ATOM 1535 O O . GLU B 1 81 ? -15.016 1.012 -4.184 1 92.25 81 GLU B O 1
ATOM 1540 N N . HIS B 1 82 ? -14.031 1.37 -2.227 1 91.81 82 HIS B N 1
ATOM 1541 C CA . HIS B 1 82 ? -14.695 2.658 -2.059 1 91.81 82 HIS B CA 1
ATOM 1542 C C . HIS B 1 82 ? -13.719 3.812 -2.285 1 91.81 82 HIS B C 1
ATOM 1544 O O . HIS B 1 82 ? -14.055 4.781 -2.969 1 91.81 82 HIS B O 1
ATOM 1550 N N . ASN B 1 83 ? -12.578 3.723 -1.726 1 92.88 83 ASN B N 1
ATOM 1551 C CA . ASN B 1 83 ? -11.609 4.809 -1.826 1 92.88 83 ASN B CA 1
ATOM 1552 C C . ASN B 1 83 ? -10.18 4.281 -1.827 1 92.88 83 ASN B C 1
ATOM 1554 O O . ASN B 1 83 ? -9.961 3.068 -1.84 1 92.88 83 ASN B O 1
ATOM 1558 N N . GLU B 1 84 ? -9.344 5.215 -2.01 1 93.62 84 GLU B N 1
ATOM 1559 C CA . GLU B 1 84 ? -7.914 4.945 -1.891 1 93.62 84 GLU B CA 1
ATOM 1560 C C . GLU B 1 84 ? -7.297 5.738 -0.742 1 93.62 84 GLU B C 1
ATOM 1562 O O . GLU B 1 84 ? -7.598 6.922 -0.565 1 93.62 84 GLU B O 1
ATOM 1567 N N . ILE B 1 85 ? -6.461 5.109 -0.005 1 95.12 85 ILE B N 1
ATOM 1568 C CA . ILE B 1 85 ? -5.742 5.758 1.086 1 95.12 85 ILE B CA 1
ATOM 1569 C C . ILE B 1 85 ? -4.246 5.762 0.787 1 95.12 85 ILE B C 1
ATOM 1571 O O . ILE B 1 85 ? -3.66 4.711 0.508 1 95.12 85 ILE B O 1
ATOM 1575 N N . MET B 1 86 ? -3.67 6.898 0.816 1 93.06 86 MET B N 1
ATOM 1576 C CA . MET B 1 86 ? -2.242 7.055 0.552 1 93.06 86 MET B CA 1
ATOM 1577 C C . MET B 1 86 ? -1.523 7.633 1.769 1 93.06 86 MET B C 1
ATOM 1579 O O . MET B 1 86 ? -2.002 8.586 2.385 1 93.06 86 MET B O 1
ATOM 1583 N N . MET B 1 87 ? -0.436 6.965 2.084 1 94.62 87 MET B N 1
ATOM 1584 C CA . MET B 1 87 ? 0.399 7.402 3.197 1 94.62 87 MET B CA 1
ATOM 1585 C C . MET B 1 87 ? 1.82 7.695 2.73 1 94.62 87 MET B C 1
ATOM 1587 O O . MET B 1 87 ? 2.441 6.867 2.062 1 94.62 87 MET B O 1
ATOM 1591 N N . LEU B 1 88 ? 2.242 8.82 3.115 1 92 88 LEU B N 1
ATOM 1592 C CA . LEU B 1 88 ? 3.592 9.258 2.771 1 92 88 LEU B CA 1
ATOM 1593 C C . LEU B 1 88 ? 4.422 9.5 4.027 1 92 88 LEU B C 1
ATOM 1595 O O . LEU B 1 88 ? 4.449 10.609 4.555 1 92 88 LEU B O 1
ATOM 1599 N N . PRO B 1 89 ? 5.055 8.336 4.379 1 89.56 89 PRO B N 1
ATOM 1600 C CA . PRO B 1 89 ? 5.922 8.508 5.547 1 89.56 89 PRO B CA 1
ATOM 1601 C C . PRO B 1 89 ? 7.148 9.375 5.254 1 89.56 89 PRO B C 1
ATOM 1603 O O . PRO B 1 89 ? 7.734 9.273 4.172 1 89.56 89 PRO B O 1
ATOM 1606 N N . ASN B 1 90 ? 7.387 10.398 6.137 1 79.56 90 ASN B N 1
ATOM 1607 C CA . ASN B 1 90 ? 8.609 11.188 6.039 1 79.56 90 ASN B CA 1
ATOM 1608 C C . ASN B 1 90 ? 9.391 11.172 7.348 1 79.56 90 ASN B C 1
ATOM 1610 O O . ASN B 1 90 ? 8.961 10.562 8.328 1 79.56 90 ASN B O 1
ATOM 1614 N N . LYS B 1 91 ? 10.539 11.633 7.367 1 74.31 91 LYS B N 1
ATOM 1615 C CA . LYS B 1 91 ? 11.438 11.578 8.516 1 74.31 91 LYS B CA 1
ATOM 1616 C C . LYS B 1 91 ? 10.781 12.156 9.758 1 74.31 91 LYS B C 1
ATOM 1618 O O . LYS B 1 91 ? 10.953 11.625 10.859 1 74.31 91 LYS B O 1
ATOM 1623 N N . GLU B 1 92 ? 9.812 13.047 9.617 1 75.19 92 GLU B N 1
ATOM 1624 C CA . GLU B 1 92 ? 9.289 13.711 10.805 1 75.19 92 GLU B CA 1
ATOM 1625 C C . GLU B 1 92 ? 7.766 13.594 10.875 1 75.19 92 GLU B C 1
ATOM 1627 O O . GLU B 1 92 ? 7.184 13.68 11.961 1 75.19 92 GLU B O 1
ATOM 1632 N N . GLN B 1 93 ? 7.281 13.406 9.812 1 85.56 93 GLN B N 1
ATOM 1633 C CA . GLN B 1 93 ? 5.82 13.414 9.766 1 85.56 93 GLN B CA 1
ATOM 1634 C C . GLN B 1 93 ? 5.305 12.523 8.648 1 85.56 93 GLN B C 1
ATOM 1636 O O . GLN B 1 93 ? 6.066 12.117 7.766 1 85.56 93 GLN B O 1
ATOM 1641 N N . MET B 1 94 ? 3.988 12.156 8.922 1 91.81 94 MET B N 1
ATOM 1642 C CA . MET B 1 94 ? 3.312 11.352 7.906 1 91.81 94 MET B CA 1
ATOM 1643 C C . MET B 1 94 ? 2.078 12.078 7.375 1 91.81 94 MET B C 1
ATOM 1645 O O . MET B 1 94 ? 1.337 12.695 8.141 1 91.81 94 MET B O 1
ATOM 1649 N N . VAL B 1 95 ? 1.982 12.078 6.07 1 91.94 95 VAL B N 1
ATOM 1650 C CA . VAL B 1 95 ? 0.777 12.617 5.445 1 91.94 95 VAL B CA 1
ATOM 1651 C C . VAL B 1 95 ? -0.139 11.469 5.023 1 91.94 95 VAL B C 1
ATOM 1653 O O . VAL B 1 95 ? 0.308 10.508 4.391 1 91.94 95 VAL B O 1
ATOM 1656 N N . VAL B 1 96 ? -1.39 11.562 5.406 1 95.56 96 VAL B N 1
ATOM 1657 C CA . VAL B 1 96 ? -2.402 10.586 5.02 1 95.56 96 VAL B CA 1
ATOM 1658 C C . VAL B 1 96 ? -3.428 11.242 4.094 1 95.56 96 VAL B C 1
ATOM 1660 O O . VAL B 1 96 ? -4.055 12.234 4.461 1 95.56 96 VAL B O 1
ATOM 1663 N N . CYS B 1 97 ? -3.58 10.625 2.963 1 94.75 97 CYS B N 1
ATOM 1664 C CA . CYS B 1 97 ? -4.516 11.156 1.979 1 94.75 97 CYS B CA 1
ATOM 1665 C C . CYS B 1 97 ? -5.594 10.133 1.646 1 94.75 97 CYS B C 1
ATOM 1667 O O . CYS B 1 97 ? -5.289 8.977 1.34 1 94.75 97 CYS B O 1
ATOM 1669 N N . ILE B 1 98 ? -6.758 10.578 1.771 1 95.06 98 ILE B N 1
ATOM 1670 C CA . ILE B 1 98 ? -7.895 9.781 1.317 1 95.06 98 ILE B CA 1
ATOM 1671 C C . ILE B 1 98 ? -8.398 10.32 -0.022 1 95.06 98 ILE B C 1
ATOM 1673 O O . ILE B 1 98 ? -8.773 11.492 -0.129 1 95.06 98 ILE B O 1
ATOM 1677 N N . GLN B 1 99 ? -8.273 9.492 -0.991 1 92.69 99 GLN B N 1
ATOM 1678 C CA . GLN B 1 99 ? -8.641 9.93 -2.332 1 92.69 99 GLN B CA 1
ATOM 1679 C C . GLN B 1 99 ? -9.719 9.031 -2.934 1 92.69 99 GLN B C 1
ATOM 1681 O O . GLN B 1 99 ? -9.719 7.82 -2.699 1 92.69 99 GLN B O 1
ATOM 1686 N N . ALA B 1 100 ? -10.594 9.672 -3.668 1 89.31 100 ALA B N 1
ATOM 1687 C CA . ALA B 1 100 ? -11.57 8.898 -4.418 1 89.31 100 ALA B CA 1
ATOM 1688 C C . ALA B 1 100 ? -10.898 8.078 -5.516 1 89.31 100 ALA B C 1
ATOM 1690 O O . ALA B 1 100 ? -9.898 8.516 -6.102 1 89.31 100 ALA B O 1
ATOM 1691 N N . CYS B 1 101 ? -11.422 6.832 -5.617 1 82.06 101 CYS B N 1
ATOM 1692 C CA . CYS B 1 101 ? -10.875 6.016 -6.691 1 82.06 101 CYS B CA 1
ATOM 1693 C C . CYS B 1 101 ? -11.297 6.547 -8.055 1 82.06 101 CYS B C 1
ATOM 1695 O O . CYS B 1 101 ? -12.438 6.973 -8.227 1 82.06 101 CYS B O 1
ATOM 1697 N N . GLU B 1 102 ? -10.328 6.898 -8.883 1 64.56 102 GLU B N 1
ATOM 1698 C CA . GLU B 1 102 ? -10.711 7.344 -10.219 1 64.56 102 GLU B CA 1
ATOM 1699 C C . GLU B 1 102 ? -11.328 6.207 -11.023 1 64.56 102 GLU B C 1
ATOM 1701 O O . GLU B 1 102 ? -10.82 5.082 -11.016 1 64.56 102 GLU B O 1
ATOM 1706 N N . LYS B 1 103 ? -12.742 6.238 -11.234 1 58.56 103 LYS B N 1
ATOM 1707 C CA . LYS B 1 103 ? -13.406 5.277 -12.109 1 58.56 103 LYS B CA 1
ATOM 1708 C C . LYS B 1 103 ? -12.648 5.105 -13.422 1 58.56 103 LYS B C 1
ATOM 1710 O O . LYS B 1 103 ? -12.672 4.023 -14.016 1 58.56 103 LYS B O 1
ATOM 1715 N N . ASN B 1 104 ? -12.227 6.113 -13.93 1 51.16 104 ASN B N 1
ATOM 1716 C CA . ASN B 1 104 ? -11.578 6.035 -15.234 1 51.16 104 ASN B CA 1
ATOM 1717 C C . ASN B 1 104 ? -10.203 5.383 -15.133 1 51.16 104 ASN B C 1
ATOM 1719 O O . ASN B 1 104 ? -9.445 5.359 -16.109 1 51.16 104 ASN B O 1
ATOM 1723 N N . MET B 1 105 ? -9.789 5.332 -14.039 1 46.56 105 MET B N 1
ATOM 1724 C CA . MET B 1 105 ? -8.477 4.691 -14 1 46.56 105 MET B CA 1
ATOM 1725 C C . MET B 1 105 ? -8.562 3.252 -14.492 1 46.56 105 MET B C 1
ATOM 1727 O O . MET B 1 105 ? -9.344 2.455 -13.969 1 46.56 105 MET B O 1
ATOM 1731 N N . GLU B 1 106 ? -8.367 2.953 -15.641 1 39.56 106 GLU B N 1
ATOM 1732 C CA . GLU B 1 106 ? -8.281 1.685 -16.359 1 39.56 106 GLU B CA 1
ATOM 1733 C C . GLU B 1 106 ? -7.535 0.636 -15.539 1 39.56 106 GLU B C 1
ATOM 1735 O O . GLU B 1 106 ? -6.32 0.729 -15.359 1 39.56 106 GLU B O 1
ATOM 1740 N N . THR B 1 107 ? -7.684 0.442 -14.305 1 43.81 107 THR B N 1
ATOM 1741 C CA . THR B 1 107 ? -7.242 -0.811 -13.703 1 43.81 107 THR B CA 1
ATOM 1742 C C . THR B 1 107 ? -7.23 -1.935 -14.734 1 43.81 107 THR B C 1
ATOM 1744 O O . THR B 1 107 ? -6.98 -3.092 -14.398 1 43.81 107 THR B O 1
ATOM 1747 N N . GLU B 1 108 ? -7.844 -1.755 -15.805 1 43.38 108 GLU B N 1
ATOM 1748 C CA . GLU B 1 108 ? -7.902 -2.654 -16.953 1 43.38 108 GLU B CA 1
ATOM 1749 C C . GLU B 1 108 ? -6.508 -3.096 -17.375 1 43.38 108 GLU B C 1
ATOM 1751 O O . GLU B 1 108 ? -6.359 -3.984 -18.219 1 43.38 108 GLU 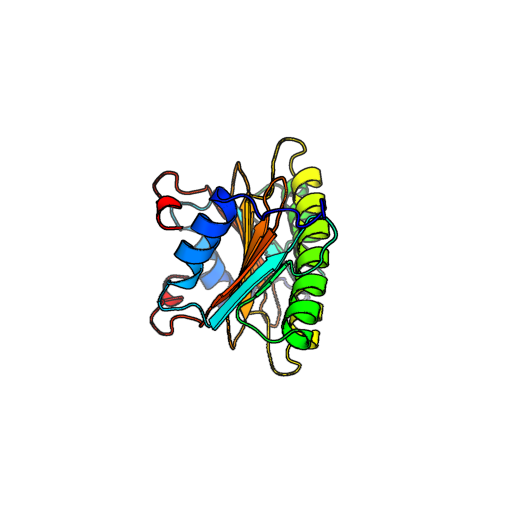B O 1
ATOM 1756 N N . GLU B 1 109 ? -5.594 -2.227 -17.094 1 43.56 109 GLU B N 1
ATOM 1757 C CA . GLU B 1 109 ? -4.367 -2.699 -17.734 1 43.56 109 GLU B CA 1
ATOM 1758 C C . GLU B 1 109 ? -3.775 -3.885 -16.969 1 43.56 109 GLU B C 1
ATOM 1760 O O . GLU B 1 109 ? -2.803 -4.496 -17.422 1 43.56 109 GLU B O 1
ATOM 1765 N N . LEU B 1 110 ? -4.211 -4.18 -15.68 1 41.06 110 LEU B N 1
ATOM 1766 C CA . LEU B 1 110 ? -3.74 -5.484 -15.227 1 41.06 110 LEU B CA 1
ATOM 1767 C C . LEU B 1 110 ? -4.68 -6.594 -15.688 1 41.06 110 LEU B C 1
ATOM 1769 O O . LEU B 1 110 ? -5.898 -6.473 -15.555 1 41.06 110 LEU B O 1
#

Secondary structure (DSSP, 8-state):
--------HHHHHHHHHHHTSTTEEEEEEE-TTS-EEEESS-HHHHHHHHHHHHHHHHHHHHHHHHH-TT--EEEEEEEESSEEEEEEE-SS-EEEEEEE--TTS-GGG-/--------HHHHHHHHHHHTSTTEEEEEEE-TTS-EEEESS-HHHHHHHHHHHHHHHHHHHHHHHHH-TT--EEEEEEEESSEEEEEEE-SS-EEEEEEE--TTS-GGG-

Solvent-accessible surface area (backbone atoms only — not comparable to full-atom values): 12045 Å² total; per-residue (Å²): 136,76,85,70,80,70,65,50,65,68,53,48,50,47,48,51,54,46,56,66,38,90,48,46,75,35,40,35,35,25,40,77,89,42,43,66,75,44,60,76,53,54,71,70,60,40,48,53,52,32,48,53,48,45,52,49,49,53,52,51,43,52,48,41,32,72,77,34,75,89,44,46,65,46,36,40,36,39,32,38,78,70,36,26,41,38,34,37,57,49,99,62,35,33,40,39,34,34,25,53,58,64,80,78,55,66,67,71,80,95,141,77,80,74,73,67,72,50,66,67,56,50,50,47,48,50,54,46,57,68,37,90,49,45,76,35,40,35,35,24,40,78,89,44,44,66,76,45,60,76,53,55,70,69,60,40,48,53,52,31,49,51,49,46,53,51,49,54,52,51,43,51,48,42,32,71,76,34,74,87,45,47,65,48,35,40,37,40,32,39,78,72,34,26,40,36,34,38,57,50,99,61,37,33,40,39,34,34,23,53,59,64,81,79,54,65,67,69,79,97

InterPro domains:
  IPR004942 Roadblock/LAMTOR2 domain [PF03259] (15-100)
  IPR004942 Roadblock/LAMTOR2 domain [SM00960] (14-100)

Foldseek 3Di:
DPVDLPPPPVNVVVQVVVCPDPFFPKKFKAWPVQATSDIPDDRVVNSVVSVVLVVVLVVVQVVQCVVPVPDGDAKDWDDDPFWIWIWGDDPTIIMITIGGDDPPPCPVVD/DPPLVPPPPVNVVVQVVVCPDPFFPKKFKAWPVQATPDIPDDRVVNSVVSVVLVVVLVVVQVVQCVVPVVDGDAKDWDDDPFWIWIWGDDPTIIMITIGGDDPPPCPVVD

Organism: Rodentolepis nana (NCBI:txid102285)

Radius of gyration: 18.2 Å; Cα contacts (8 Å, |Δi|>4): 365; chains: 2; bounding box: 38×68×43 Å

Nearest PDB structures (foldseek):
  8j07-assembly1_q5  TM=9.300E-01  e=1.407E-09  Homo sapiens
  3l9k-assembly5_A  TM=9.574E-01  e=2.399E-09  Drosophila melanogaster
  3l7h-assembly1_A  TM=9.824E-01  e=3.042E-09  Drosophila melanogaster
  1y4o-assembly1_B  TM=9.091E-01  e=4.655E-08  Mus musculus
  7yh1-assembly2_C  TM=7.890E-01  e=2.654E-05  Promethearchaeum syntrophicum

pLDDT: mean 83.82, std 16.88, range [31.77, 96.25]